Protein AF-A0A7C4IMX6-F1 (afdb_monomer)

Structure (mmCIF, N/CA/C/O backbone):
data_AF-A0A7C4IMX6-F1
#
_entry.id   AF-A0A7C4IMX6-F1
#
loop_
_atom_site.group_PDB
_atom_site.id
_atom_site.type_symbol
_atom_site.label_atom_id
_atom_site.label_alt_id
_atom_site.label_comp_id
_atom_site.label_asym_id
_atom_site.label_entity_id
_atom_site.label_seq_id
_atom_site.pdbx_PDB_ins_code
_atom_site.Cartn_x
_atom_site.Cartn_y
_atom_site.Cartn_z
_atom_site.occupancy
_atom_site.B_iso_or_equiv
_atom_site.auth_seq_id
_atom_site.auth_comp_id
_atom_site.auth_asym_id
_atom_site.auth_atom_id
_atom_site.pdbx_PDB_model_num
ATOM 1 N N . LYS A 1 1 ? 24.162 -9.127 -16.143 1.00 78.12 1 LYS A N 1
ATOM 2 C CA . LYS A 1 1 ? 23.418 -7.931 -15.671 1.00 78.12 1 LYS A CA 1
ATOM 3 C C . LYS A 1 1 ? 21.982 -8.053 -16.165 1.00 78.12 1 LYS A C 1
ATOM 5 O O . LYS A 1 1 ? 21.834 -8.532 -17.284 1.00 78.12 1 LYS A O 1
ATOM 10 N N . PRO A 1 2 ? 20.972 -7.682 -15.365 1.00 88.88 2 PRO A N 1
ATOM 11 C CA . PRO A 1 2 ? 19.581 -7.685 -15.814 1.00 88.88 2 PRO A CA 1
ATOM 12 C C . PRO A 1 2 ? 19.423 -6.785 -17.057 1.00 88.88 2 PRO A C 1
ATOM 14 O O . PRO A 1 2 ? 19.968 -5.675 -17.054 1.00 88.88 2 PRO A O 1
ATOM 17 N N . PRO A 1 3 ? 18.767 -7.255 -18.135 1.00 94.12 3 PRO A N 1
ATOM 18 C CA . PRO A 1 3 ? 18.557 -6.452 -19.336 1.00 94.12 3 PRO A CA 1
ATOM 19 C C . PRO A 1 3 ? 17.580 -5.308 -19.051 1.00 94.12 3 PRO A C 1
ATOM 21 O O . PRO A 1 3 ? 16.705 -5.421 -18.192 1.00 94.12 3 PRO A O 1
ATOM 24 N N . ARG A 1 4 ? 17.694 -4.194 -19.777 1.00 95.12 4 ARG A N 1
ATOM 25 C CA . ARG A 1 4 ? 16.696 -3.120 -19.662 1.00 95.12 4 ARG A CA 1
ATOM 26 C C . ARG A 1 4 ? 15.366 -3.569 -20.266 1.00 95.12 4 ARG A C 1
ATOM 28 O O . ARG A 1 4 ? 15.359 -4.344 -21.224 1.00 95.12 4 ARG A O 1
ATOM 35 N N . LEU A 1 5 ? 14.253 -3.060 -19.748 1.00 95.62 5 LEU A N 1
ATOM 36 C CA . LEU A 1 5 ? 12.902 -3.407 -20.209 1.00 95.62 5 LEU A CA 1
ATOM 37 C C . LEU A 1 5 ? 12.623 -2.946 -21.647 1.00 95.62 5 LEU A C 1
ATOM 39 O O . LEU A 1 5 ? 11.788 -3.534 -22.326 1.00 95.62 5 LEU A O 1
ATOM 43 N N . ASP A 1 6 ? 13.340 -1.929 -22.125 1.00 95.62 6 ASP A N 1
ATOM 44 C CA . ASP A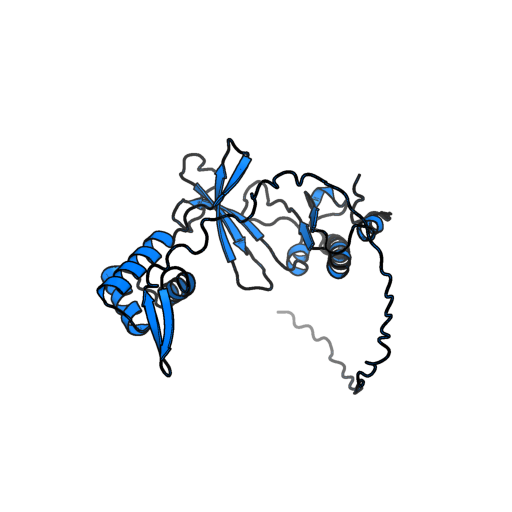 1 6 ? 13.289 -1.442 -23.506 1.00 95.62 6 ASP A CA 1
ATOM 45 C C . ASP A 1 6 ? 14.319 -2.090 -24.441 1.00 95.62 6 ASP A C 1
ATOM 47 O O . ASP A 1 6 ? 14.337 -1.806 -25.639 1.00 95.62 6 ASP A O 1
ATOM 51 N N . SER A 1 7 ? 15.171 -2.975 -23.923 1.00 95.50 7 SER A N 1
ATOM 52 C CA . SER A 1 7 ? 16.128 -3.716 -24.746 1.00 95.50 7 SER A CA 1
ATOM 53 C C . SER A 1 7 ? 15.479 -4.933 -25.405 1.00 95.50 7 SER A C 1
ATOM 55 O O . SER A 1 7 ? 14.478 -5.455 -24.923 1.00 95.50 7 SER A O 1
ATOM 57 N N . LYS A 1 8 ? 16.072 -5.442 -26.492 1.00 93.50 8 LYS A N 1
ATOM 58 C CA . LYS A 1 8 ? 15.603 -6.681 -27.141 1.00 93.50 8 LYS A CA 1
ATOM 59 C C . LYS A 1 8 ? 15.695 -7.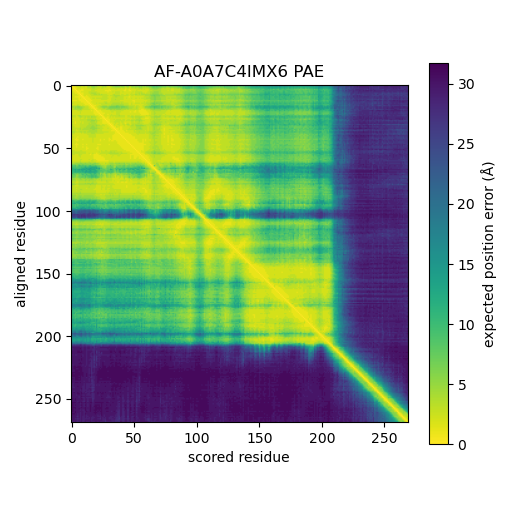898 -26.214 1.00 93.50 8 LYS A C 1
ATOM 61 O O . LYS A 1 8 ? 14.845 -8.777 -26.284 1.00 93.50 8 LYS A O 1
ATOM 66 N N . ASP A 1 9 ? 16.668 -7.892 -25.307 1.00 95.38 9 ASP A N 1
ATOM 67 C CA . ASP A 1 9 ? 16.963 -9.000 -24.397 1.00 95.38 9 ASP A CA 1
ATOM 68 C C . ASP A 1 9 ? 16.017 -9.062 -23.186 1.00 95.38 9 ASP A C 1
ATOM 70 O O . ASP A 1 9 ? 16.144 -9.957 -22.351 1.00 95.38 9 ASP A O 1
ATOM 74 N N . TRP A 1 10 ? 15.043 -8.149 -23.066 1.00 94.88 10 TRP A N 1
ATOM 75 C CA . TRP A 1 10 ? 14.065 -8.154 -21.970 1.00 94.88 10 TRP A CA 1
ATOM 76 C C . TRP A 1 10 ? 13.295 -9.486 -21.872 1.00 94.88 10 TRP A C 1
ATOM 78 O O . TRP A 1 10 ? 12.860 -9.887 -20.795 1.00 94.88 10 TRP A O 1
ATOM 88 N N . THR A 1 11 ? 13.167 -10.224 -22.977 1.00 93.94 11 THR A N 1
ATOM 89 C CA . THR A 1 11 ? 12.513 -11.538 -23.000 1.00 93.94 11 THR A CA 1
ATOM 90 C C . THR A 1 11 ? 13.199 -12.559 -22.097 1.00 93.94 11 THR A C 1
ATOM 92 O O . THR A 1 11 ? 12.551 -13.516 -21.687 1.00 93.94 11 THR A O 1
ATOM 95 N N . LEU A 1 12 ? 14.469 -12.349 -21.726 1.00 94.06 12 LEU A N 1
ATOM 96 C CA . LEU A 1 12 ? 15.175 -13.195 -20.761 1.00 94.06 12 LEU A CA 1
ATOM 97 C C . LEU A 1 12 ? 14.475 -13.245 -19.396 1.00 94.06 12 LEU A C 1
ATOM 99 O O . LEU A 1 12 ? 14.566 -14.266 -18.720 1.00 94.06 12 LEU A O 1
ATOM 103 N N . TYR A 1 13 ? 13.730 -12.201 -19.007 1.00 94.25 13 TYR A N 1
ATOM 104 C CA . TYR A 1 13 ? 12.923 -12.227 -17.782 1.00 94.25 13 TYR A CA 1
ATOM 105 C C . TYR A 1 13 ? 11.845 -13.317 -17.809 1.00 94.25 13 TYR A C 1
ATOM 107 O O . TYR A 1 13 ? 11.519 -13.867 -16.762 1.00 94.25 13 TYR A O 1
ATOM 115 N N . LYS A 1 14 ? 11.335 -13.688 -18.993 1.00 92.31 14 LYS A N 1
ATOM 116 C CA . LYS A 1 14 ? 10.327 -14.752 -19.144 1.00 92.31 14 LYS A CA 1
ATOM 117 C C . LY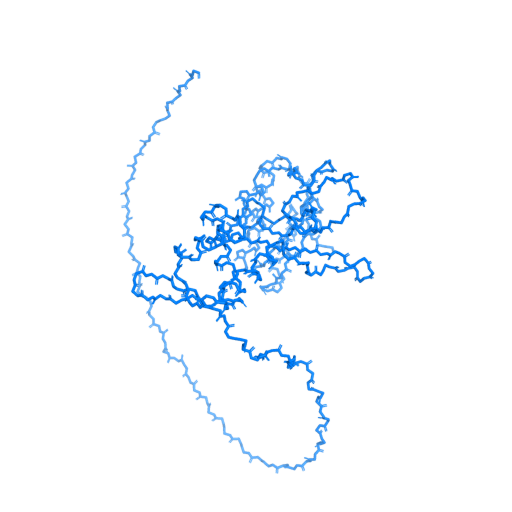S A 1 14 ? 10.884 -16.151 -18.856 1.00 92.31 14 LYS A C 1
ATOM 119 O O . LYS A 1 14 ? 10.107 -17.069 -18.635 1.00 92.31 14 LYS A O 1
ATOM 124 N N . ASN A 1 15 ? 12.210 -16.308 -18.831 1.00 93.06 15 ASN A N 1
ATOM 125 C CA . ASN A 1 15 ? 12.875 -17.575 -18.516 1.00 93.06 15 ASN A CA 1
ATOM 126 C C . ASN A 1 15 ? 13.116 -17.767 -17.011 1.00 93.06 15 ASN A C 1
ATOM 128 O O . ASN A 1 15 ? 13.666 -18.792 -16.605 1.00 93.06 15 ASN A O 1
ATOM 132 N N . LEU A 1 16 ? 12.773 -16.776 -16.183 1.00 93.44 16 LEU A N 1
ATOM 133 C CA . LEU A 1 16 ? 12.868 -16.908 -14.734 1.00 93.44 16 LEU A CA 1
ATOM 134 C C . LEU A 1 16 ? 11.833 -17.919 -14.218 1.00 93.44 16 LEU A C 1
ATOM 136 O O . LEU A 1 16 ? 10.819 -18.148 -14.881 1.00 93.44 16 LEU A O 1
ATOM 140 N N . PRO A 1 17 ? 12.060 -18.525 -13.038 1.00 93.31 17 PRO A N 1
ATOM 141 C CA . PRO A 1 17 ? 11.120 -19.487 -12.483 1.00 93.31 17 PRO A CA 1
ATOM 142 C C . PRO A 1 17 ? 9.712 -18.884 -12.368 1.00 93.31 17 PRO A C 1
ATOM 144 O O . PRO A 1 17 ? 9.580 -17.746 -11.901 1.00 93.31 17 PRO A O 1
ATOM 147 N N . PRO A 1 18 ? 8.658 -19.613 -12.769 1.00 88.88 18 PRO A N 1
ATOM 148 C CA . PRO A 1 18 ? 7.294 -19.105 -12.691 1.00 88.88 18 PRO A CA 1
ATOM 149 C C . PRO A 1 18 ? 6.931 -18.776 -11.239 1.00 88.88 18 PRO A C 1
ATOM 151 O O . PRO A 1 18 ? 7.467 -19.378 -10.310 1.00 88.88 18 PRO A O 1
ATOM 154 N N . GLN A 1 19 ? 6.012 -17.826 -11.045 1.00 92.44 19 GLN A N 1
ATOM 155 C CA . GLN A 1 19 ? 5.568 -17.369 -9.716 1.00 92.44 19 GLN A CA 1
ATOM 156 C C . GLN A 1 19 ? 6.663 -16.700 -8.866 1.00 92.44 19 GLN A C 1
ATOM 158 O O . GLN A 1 19 ? 6.488 -16.504 -7.664 1.00 92.44 19 GLN A O 1
ATOM 163 N N . SER A 1 20 ? 7.785 -16.305 -9.474 1.00 94.50 20 SER A N 1
ATOM 164 C CA . SER A 1 20 ? 8.814 -15.532 -8.773 1.00 94.50 20 SER A CA 1
ATOM 165 C C . SER A 1 20 ? 8.357 -14.102 -8.474 1.00 94.50 20 SER A C 1
ATOM 167 O O . SER A 1 20 ? 7.550 -13.510 -9.198 1.00 94.50 20 SER A O 1
ATOM 169 N N . VAL A 1 21 ? 8.950 -13.518 -7.431 1.00 96.94 21 VAL A N 1
ATOM 170 C CA . VAL A 1 21 ? 8.858 -12.084 -7.139 1.00 96.94 21 VAL A CA 1
ATOM 171 C C . VAL A 1 21 ? 10.021 -11.363 -7.821 1.00 96.94 21 VAL A C 1
ATOM 173 O O . VAL A 1 21 ? 11.185 -11.667 -7.564 1.00 96.94 21 VAL A O 1
ATOM 176 N N . LEU A 1 22 ? 9.710 -10.399 -8.684 1.00 95.69 22 LEU A N 1
ATOM 177 C CA . LEU A 1 22 ? 10.674 -9.534 -9.355 1.00 95.69 22 LEU A CA 1
ATOM 178 C C . LEU A 1 22 ? 10.712 -8.181 -8.653 1.00 95.69 22 LEU A C 1
ATOM 180 O O . LEU A 1 22 ? 9.732 -7.439 -8.681 1.00 95.69 22 LEU A O 1
ATOM 184 N N . ILE A 1 23 ? 11.851 -7.857 -8.045 1.00 96.31 23 ILE A N 1
ATOM 185 C CA . ILE A 1 23 ? 12.095 -6.555 -7.422 1.00 96.31 23 ILE A CA 1
ATOM 186 C C . ILE A 1 23 ? 12.969 -5.731 -8.364 1.00 96.31 23 ILE A C 1
ATOM 188 O O . ILE A 1 23 ? 14.079 -6.141 -8.706 1.00 96.31 23 ILE A O 1
ATOM 192 N N . ILE A 1 24 ? 12.457 -4.580 -8.794 1.00 95.25 24 ILE A N 1
ATOM 193 C CA . ILE A 1 24 ? 13.135 -3.667 -9.714 1.00 95.25 24 ILE A CA 1
ATOM 194 C C . ILE A 1 24 ? 13.478 -2.381 -8.962 1.00 95.25 24 ILE A C 1
ATOM 196 O O . ILE A 1 24 ? 12.599 -1.576 -8.653 1.00 95.25 24 ILE A O 1
ATOM 200 N N . ASP A 1 25 ? 14.769 -2.195 -8.703 1.00 93.44 25 ASP A N 1
ATOM 201 C CA . ASP A 1 25 ? 15.344 -1.049 -7.998 1.00 93.44 25 ASP A CA 1
ATOM 202 C C . ASP A 1 25 ? 16.308 -0.281 -8.925 1.00 93.44 25 ASP A C 1
ATOM 204 O O . ASP A 1 25 ? 17.417 -0.740 -9.200 1.00 93.44 25 ASP A O 1
ATOM 208 N N . THR A 1 26 ? 15.927 0.854 -9.515 1.00 90.56 26 THR A N 1
ATOM 209 C CA . THR A 1 26 ? 14.593 1.487 -9.574 1.00 90.56 26 THR A CA 1
ATOM 210 C C . THR A 1 26 ? 14.037 1.493 -10.996 1.00 90.56 26 THR A C 1
ATOM 212 O O . THR A 1 26 ? 14.750 1.156 -11.947 1.00 90.56 26 THR A O 1
ATOM 215 N N . LEU A 1 27 ? 12.783 1.943 -11.175 1.00 92.94 27 LEU A N 1
ATOM 216 C CA . LEU A 1 27 ? 12.188 2.191 -12.498 1.00 92.94 27 LEU A CA 1
ATOM 217 C C . LEU A 1 27 ? 13.138 2.986 -13.405 1.00 92.94 27 LEU A C 1
ATOM 219 O O . LEU A 1 27 ? 13.290 2.658 -14.577 1.00 92.94 27 LEU A O 1
ATOM 223 N N . ARG A 1 28 ? 13.841 3.983 -12.856 1.00 90.56 28 ARG A N 1
ATOM 224 C CA . ARG A 1 28 ? 14.785 4.796 -13.628 1.00 90.56 28 ARG A CA 1
ATOM 225 C C . ARG A 1 28 ? 15.950 3.990 -14.183 1.00 90.56 28 ARG A C 1
ATOM 227 O O . ARG A 1 28 ? 16.422 4.266 -15.282 1.00 90.56 28 ARG A O 1
ATOM 234 N N . ALA A 1 29 ? 16.448 3.028 -13.415 1.00 90.75 29 ALA A N 1
ATOM 235 C CA . ALA A 1 29 ? 17.621 2.244 -13.779 1.00 90.75 29 ALA A CA 1
ATOM 236 C C . ALA A 1 29 ? 17.296 1.112 -14.769 1.00 90.75 29 ALA A C 1
ATOM 238 O O . ALA A 1 29 ? 18.192 0.637 -15.473 1.00 90.75 29 ALA A O 1
ATOM 239 N N . CYS A 1 30 ? 16.034 0.676 -14.844 1.00 93.31 30 CYS A N 1
ATOM 240 C CA . CYS A 1 30 ? 15.640 -0.488 -15.636 1.00 93.31 30 CYS A CA 1
ATOM 241 C C . CYS A 1 30 ? 15.253 -0.176 -17.092 1.00 93.31 30 CYS A C 1
ATOM 243 O O . CYS A 1 30 ? 14.871 -1.092 -17.820 1.00 93.31 30 CYS A O 1
ATOM 245 N N . GLN A 1 31 ? 15.330 1.082 -17.532 1.00 94.38 31 GLN A N 1
ATOM 246 C CA . GLN A 1 31 ? 14.862 1.547 -18.845 1.00 94.38 31 GLN A CA 1
ATOM 247 C C . GLN A 1 31 ? 15.649 2.794 -19.308 1.00 94.38 31 GLN A C 1
ATOM 249 O O . GLN A 1 31 ? 16.378 3.385 -18.512 1.00 94.38 31 GLN A O 1
ATOM 254 N N . SER A 1 32 ? 15.559 3.179 -20.587 1.00 93.81 32 SER A N 1
ATOM 255 C CA . SER A 1 32 ? 16.346 4.295 -21.168 1.00 93.81 32 SER A CA 1
ATOM 256 C C . SER A 1 32 ? 15.508 5.453 -21.723 1.00 93.81 32 SER A C 1
ATOM 258 O O . SER A 1 32 ? 16.064 6.411 -22.254 1.00 93.81 32 SER A O 1
ATOM 260 N N . GLN A 1 33 ? 14.191 5.341 -21.648 1.00 94.06 33 GLN A N 1
ATOM 261 C CA . GLN A 1 33 ? 13.202 6.275 -22.165 1.00 94.06 33 GLN A CA 1
ATOM 262 C C . GLN A 1 33 ? 12.906 7.429 -21.193 1.00 94.06 33 GLN A C 1
ATOM 264 O O . GLN A 1 33 ? 13.292 7.425 -20.018 1.00 94.06 33 GLN A O 1
ATOM 269 N N . ASP A 1 34 ? 12.185 8.429 -21.703 1.00 92.00 34 ASP A N 1
ATOM 270 C CA . ASP A 1 34 ? 11.704 9.557 -20.904 1.00 92.00 34 ASP A CA 1
ATOM 271 C C . ASP A 1 34 ? 10.535 9.144 -19.997 1.00 92.00 34 ASP A C 1
ATOM 273 O O . ASP A 1 34 ? 9.473 8.753 -20.475 1.00 92.00 34 ASP A O 1
ATOM 277 N N . GLU A 1 35 ? 10.729 9.263 -18.683 1.00 91.50 35 GLU A N 1
ATOM 278 C CA . GLU A 1 35 ? 9.726 8.944 -17.660 1.00 91.50 35 GLU A CA 1
ATOM 279 C C . GLU A 1 35 ? 8.529 9.894 -17.670 1.00 91.50 35 GLU A C 1
ATOM 281 O O . GLU A 1 35 ? 7.471 9.529 -17.160 1.00 91.50 35 GLU A O 1
ATOM 286 N N . ASN A 1 36 ? 8.679 11.097 -18.230 1.00 92.06 36 ASN A N 1
ATOM 287 C CA . ASN A 1 36 ? 7.596 12.076 -18.313 1.00 92.06 36 ASN A CA 1
ATOM 288 C C . ASN A 1 36 ? 6.720 11.885 -19.563 1.00 92.06 36 ASN A C 1
ATOM 290 O O . ASN A 1 36 ? 5.607 12.406 -19.599 1.00 92.06 36 ASN A O 1
ATOM 294 N N . ASP A 1 37 ? 7.177 11.128 -20.569 1.00 94.81 37 ASP A N 1
ATOM 295 C CA . ASP A 1 37 ? 6.384 10.835 -21.767 1.00 94.81 37 ASP A CA 1
ATOM 296 C C . ASP A 1 37 ? 5.497 9.598 -21.538 1.00 94.81 37 ASP A C 1
ATOM 298 O O . ASP A 1 37 ? 5.955 8.489 -21.244 1.00 94.81 37 ASP A O 1
ATOM 302 N N . SER A 1 38 ? 4.186 9.787 -21.695 1.00 93.69 38 SER A N 1
ATOM 303 C CA . SER A 1 38 ? 3.194 8.735 -21.465 1.00 93.69 38 SER A CA 1
ATOM 304 C C . SER A 1 38 ? 3.280 7.572 -22.448 1.00 93.69 38 SER A C 1
ATOM 306 O O . SER A 1 38 ? 2.952 6.451 -22.066 1.00 93.69 38 SER A O 1
ATOM 308 N N . ARG A 1 39 ? 3.731 7.791 -23.690 1.00 95.38 39 ARG A N 1
ATOM 309 C CA . ARG A 1 39 ? 3.891 6.720 -24.690 1.00 95.38 39 ARG A CA 1
ATOM 310 C C . ARG A 1 39 ? 5.096 5.856 -24.350 1.00 95.38 39 ARG A C 1
ATOM 312 O O . ARG A 1 39 ? 5.004 4.630 -24.393 1.00 95.38 39 ARG A O 1
ATOM 319 N N . HIS A 1 40 ? 6.198 6.487 -23.955 1.00 96.00 40 HIS A N 1
ATOM 320 C CA . HIS A 1 40 ? 7.388 5.788 -23.479 1.00 96.00 40 HIS A CA 1
ATOM 321 C C . HIS A 1 40 ? 7.081 4.935 -22.247 1.00 96.00 40 HIS A C 1
ATOM 323 O O . HIS A 1 40 ? 7.385 3.741 -22.231 1.00 96.00 40 HIS A O 1
ATOM 329 N N . MET A 1 41 ? 6.423 5.507 -21.236 1.00 96.00 41 MET A N 1
ATOM 330 C CA . MET A 1 41 ? 6.077 4.754 -20.029 1.00 96.00 41 MET A CA 1
ATOM 331 C C . MET A 1 41 ? 4.994 3.705 -20.272 1.00 96.00 41 MET A C 1
ATOM 333 O O . MET A 1 41 ? 5.096 2.618 -19.709 1.00 96.00 41 MET A O 1
ATOM 337 N N . ALA A 1 42 ? 4.027 3.947 -21.163 1.00 96.00 42 ALA A N 1
ATOM 338 C CA . ALA A 1 42 ? 3.063 2.919 -21.563 1.00 96.00 42 ALA A CA 1
ATOM 339 C C . ALA A 1 42 ? 3.767 1.676 -22.120 1.00 96.00 42 ALA A C 1
ATOM 341 O O . ALA A 1 42 ? 3.430 0.556 -21.739 1.00 96.00 42 ALA A O 1
ATOM 342 N N . PHE A 1 43 ? 4.781 1.866 -22.968 1.00 96.44 43 PHE A N 1
ATOM 343 C CA . PHE A 1 43 ? 5.568 0.764 -23.513 1.00 96.44 43 PHE A CA 1
ATOM 344 C C . PHE A 1 43 ? 6.300 -0.028 -22.418 1.00 96.44 43 PHE A C 1
ATOM 346 O O . PHE A 1 43 ? 6.197 -1.255 -22.381 1.00 96.44 43 PHE A O 1
ATOM 353 N N . ILE A 1 44 ? 6.987 0.651 -21.493 1.00 96.81 44 ILE A N 1
ATOM 354 C CA . ILE A 1 44 ? 7.685 -0.012 -20.376 1.00 96.81 44 ILE A CA 1
ATOM 355 C C . ILE A 1 44 ? 6.699 -0.771 -19.480 1.00 96.81 44 ILE A C 1
ATOM 357 O O . ILE A 1 44 ? 6.908 -1.945 -19.171 1.00 96.81 44 ILE A O 1
ATOM 361 N N . MET A 1 45 ? 5.596 -0.126 -19.101 1.00 96.38 45 MET A N 1
ATOM 362 C CA . MET A 1 45 ? 4.567 -0.727 -18.255 1.00 96.38 45 MET A CA 1
ATOM 363 C C . MET A 1 45 ? 3.891 -1.919 -18.936 1.00 96.38 45 MET A C 1
ATOM 365 O O . MET A 1 45 ? 3.568 -2.895 -18.262 1.00 96.38 45 MET A O 1
ATOM 369 N N . GLN A 1 46 ? 3.727 -1.901 -20.262 1.00 96.06 46 GLN A N 1
ATOM 370 C CA . GLN A 1 46 ? 3.206 -3.046 -21.007 1.00 96.06 46 GLN A CA 1
ATOM 371 C C . GLN A 1 46 ? 4.127 -4.269 -20.893 1.00 96.06 46 GLN A C 1
ATOM 373 O O . GLN A 1 46 ? 3.636 -5.381 -20.712 1.00 96.06 46 GLN A O 1
ATOM 378 N N . ARG A 1 47 ? 5.455 -4.083 -20.908 1.00 95.94 47 ARG A N 1
ATOM 379 C CA . ARG A 1 47 ? 6.410 -5.186 -20.682 1.00 95.94 47 ARG A CA 1
ATOM 380 C C . ARG A 1 47 ? 6.291 -5.778 -19.285 1.00 95.94 47 ARG A C 1
ATOM 382 O O . ARG A 1 47 ? 6.325 -6.996 -19.131 1.00 95.94 47 ARG A O 1
ATOM 389 N N . LEU A 1 48 ? 6.107 -4.931 -18.274 1.00 96.25 48 LEU A N 1
ATOM 390 C CA . LEU A 1 48 ? 5.862 -5.390 -16.905 1.00 96.25 48 LEU A CA 1
ATOM 391 C C . LEU A 1 48 ? 4.536 -6.150 -16.797 1.00 96.25 48 LEU A C 1
ATOM 393 O O . LEU A 1 48 ? 4.489 -7.195 -16.155 1.00 96.25 48 LEU A O 1
ATOM 397 N N . LYS A 1 49 ? 3.482 -5.688 -17.478 1.00 95.19 49 LYS A N 1
ATOM 398 C CA . LYS A 1 49 ? 2.209 -6.416 -17.552 1.00 95.19 49 LYS A CA 1
ATOM 399 C C . LYS A 1 49 ? 2.364 -7.784 -18.200 1.00 95.19 49 LYS A C 1
ATOM 401 O O . LYS A 1 49 ? 1.874 -8.749 -17.636 1.00 95.19 49 LYS A O 1
ATOM 406 N N . GLU A 1 50 ? 3.105 -7.897 -19.301 1.00 95.25 50 GLU A N 1
ATOM 407 C CA . GLU A 1 50 ? 3.382 -9.201 -19.922 1.00 95.25 50 GLU A CA 1
ATOM 408 C C . GLU A 1 50 ? 4.073 -10.175 -18.950 1.00 95.25 50 GLU A C 1
ATOM 410 O O . GLU A 1 50 ? 3.763 -11.36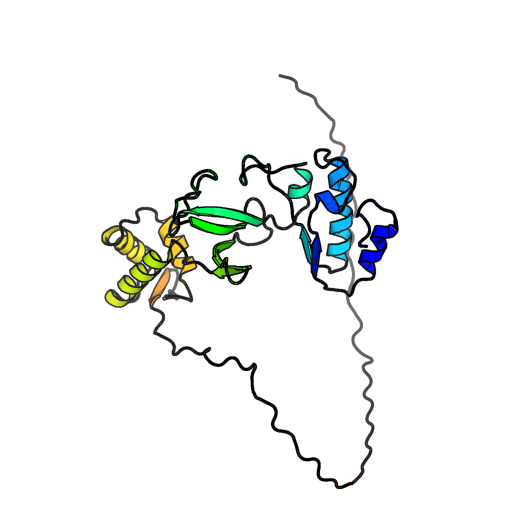6 -18.940 1.00 95.25 50 GLU A O 1
ATOM 415 N N . LEU A 1 51 ? 5.005 -9.687 -18.122 1.00 94.88 51 LEU A N 1
ATOM 416 C CA . LEU A 1 51 ? 5.639 -10.508 -17.085 1.00 94.88 51 LEU A CA 1
ATOM 417 C C . LEU A 1 51 ? 4.632 -10.890 -15.994 1.00 94.88 51 LEU A C 1
ATOM 419 O O . LEU A 1 51 ? 4.506 -12.064 -15.654 1.00 94.88 51 LEU A O 1
ATOM 423 N N . ARG A 1 52 ? 3.857 -9.935 -15.483 1.00 94.88 52 ARG A N 1
ATOM 424 C CA . ARG A 1 52 ? 2.806 -10.219 -14.498 1.00 94.88 52 ARG A CA 1
ATOM 425 C C . ARG A 1 52 ? 1.814 -11.264 -15.014 1.00 94.88 52 ARG A C 1
ATOM 427 O O . ARG A 1 52 ? 1.505 -12.212 -14.302 1.00 94.88 52 ARG A O 1
ATOM 434 N N . ASP A 1 53 ? 1.375 -11.134 -16.261 1.00 93.50 53 ASP A N 1
ATOM 435 C CA . ASP A 1 53 ? 0.429 -12.053 -16.903 1.00 93.50 53 ASP A CA 1
ATOM 436 C C . ASP A 1 53 ? 1.053 -13.444 -17.138 1.00 93.50 53 ASP A C 1
ATOM 438 O O . ASP A 1 53 ? 0.342 -14.441 -17.222 1.00 93.50 53 ASP A O 1
ATOM 442 N N . SER A 1 54 ? 2.388 -13.534 -17.153 1.00 92.62 54 SER A N 1
ATOM 443 C CA . SER A 1 54 ? 3.142 -14.799 -17.133 1.00 92.62 54 SER A CA 1
ATOM 444 C C . SER A 1 54 ? 3.282 -15.403 -15.722 1.00 92.62 54 SER A C 1
ATOM 446 O O . SER A 1 54 ? 3.951 -16.421 -15.547 1.00 92.62 54 SER A O 1
ATOM 448 N N . GLY A 1 55 ? 2.664 -14.790 -14.707 1.00 94.00 55 GLY A N 1
ATOM 449 C CA . GLY A 1 55 ? 2.605 -15.279 -13.329 1.00 94.00 55 GLY A CA 1
ATOM 450 C C . GLY A 1 55 ? 3.611 -14.645 -12.367 1.00 94.00 55 GLY A C 1
ATOM 451 O O . GLY A 1 55 ? 3.697 -15.090 -11.227 1.00 94.00 55 GLY A O 1
ATOM 452 N N . PHE A 1 56 ? 4.381 -13.635 -12.780 1.00 96.31 56 PHE A N 1
ATOM 453 C CA . PHE A 1 56 ? 5.312 -12.950 -11.877 1.00 96.31 56 PHE A CA 1
ATOM 454 C C . PHE A 1 56 ? 4.592 -11.956 -10.954 1.00 96.31 56 PHE A C 1
ATOM 456 O O . PHE A 1 56 ? 3.694 -11.229 -11.375 1.00 96.31 56 PHE A O 1
ATOM 463 N N . THR A 1 57 ? 5.049 -11.847 -9.705 1.00 96.31 57 THR A N 1
ATOM 464 C CA . THR A 1 57 ? 4.718 -10.692 -8.851 1.00 96.31 57 THR A CA 1
ATOM 465 C C . THR A 1 57 ? 5.802 -9.644 -9.025 1.00 96.31 57 THR A C 1
ATOM 467 O O . THR A 1 57 ? 6.979 -9.962 -8.896 1.00 96.31 57 THR A O 1
ATOM 470 N N . ILE A 1 58 ? 5.437 -8.398 -9.315 1.00 96.56 58 ILE A N 1
ATOM 471 C CA . ILE A 1 58 ? 6.410 -7.346 -9.628 1.00 96.56 58 ILE A CA 1
ATOM 472 C C . ILE A 1 58 ? 6.322 -6.242 -8.582 1.00 96.56 58 ILE A C 1
ATOM 474 O O . ILE A 1 58 ? 5.261 -5.656 -8.376 1.00 96.56 58 ILE A O 1
ATOM 478 N N . ILE A 1 59 ? 7.457 -5.943 -7.957 1.00 97.06 59 ILE A N 1
ATOM 479 C CA . ILE A 1 59 ? 7.649 -4.800 -7.068 1.00 97.06 59 ILE A CA 1
ATOM 480 C C . ILE A 1 59 ? 8.570 -3.823 -7.790 1.00 97.06 59 ILE A C 1
ATOM 482 O O . ILE A 1 59 ? 9.741 -4.111 -8.034 1.00 97.06 59 ILE A O 1
ATOM 486 N N . LEU A 1 60 ? 8.025 -2.664 -8.144 1.00 95.62 60 LEU A N 1
ATOM 487 C CA . LEU A 1 60 ? 8.741 -1.613 -8.852 1.00 95.62 60 LEU A CA 1
ATOM 488 C C . LEU A 1 60 ? 9.008 -0.447 -7.901 1.00 95.62 60 LEU A C 1
ATOM 490 O O . LEU A 1 60 ? 8.068 0.211 -7.456 1.00 95.62 60 LEU A O 1
ATOM 494 N N . LEU A 1 61 ? 10.280 -0.173 -7.607 1.00 94.69 61 LEU A N 1
ATOM 495 C CA . LEU A 1 61 ? 10.662 0.984 -6.803 1.00 94.69 61 LEU A CA 1
ATOM 496 C C . LEU A 1 61 ? 10.721 2.232 -7.685 1.00 94.69 61 LEU A C 1
ATOM 498 O O . LEU A 1 61 ? 11.442 2.280 -8.685 1.00 94.69 61 LEU A O 1
ATOM 502 N N . HIS A 1 62 ? 9.947 3.244 -7.307 1.00 92.12 62 HIS A N 1
ATOM 503 C CA . HIS A 1 62 ? 9.827 4.510 -8.018 1.00 92.12 62 HIS A CA 1
ATOM 504 C C . HIS A 1 62 ? 10.189 5.660 -7.068 1.00 92.12 62 HIS A C 1
ATOM 506 O O . HIS A 1 62 ? 9.708 5.710 -5.939 1.00 92.12 62 HIS A O 1
ATOM 512 N N . HIS A 1 63 ? 11.024 6.594 -7.527 1.00 87.19 63 HIS A N 1
ATOM 513 C CA . HIS A 1 63 ? 11.422 7.762 -6.739 1.00 87.19 63 HIS A CA 1
ATOM 514 C C . HIS A 1 63 ? 10.390 8.891 -6.776 1.00 87.19 63 HIS A C 1
ATOM 516 O O . HIS A 1 63 ? 9.981 9.340 -7.844 1.00 87.19 63 HIS A O 1
ATOM 522 N N . THR A 1 64 ? 10.067 9.436 -5.615 1.00 84.62 64 THR A N 1
ATOM 523 C CA . THR A 1 64 ? 9.393 10.729 -5.470 1.00 84.62 64 THR A CA 1
ATOM 524 C C . THR A 1 64 ? 10.303 11.876 -5.926 1.00 84.62 64 THR A C 1
ATOM 526 O O . THR A 1 64 ? 11.499 11.698 -6.204 1.00 84.62 64 THR A O 1
ATOM 529 N N . VAL A 1 65 ? 9.747 13.081 -6.072 1.00 82.06 65 VAL A N 1
ATOM 530 C CA . VAL A 1 65 ? 10.588 14.264 -6.307 1.00 82.06 65 VAL A CA 1
ATOM 531 C C . VAL A 1 65 ? 11.417 14.570 -5.057 1.00 82.06 65 VAL A C 1
ATOM 533 O O . VAL A 1 65 ? 10.958 14.398 -3.936 1.00 82.06 65 VAL A O 1
ATOM 536 N N . LYS A 1 66 ? 12.637 15.085 -5.241 1.00 77.56 66 LYS A N 1
ATOM 537 C CA . LYS A 1 66 ? 13.562 15.353 -4.124 1.00 77.56 66 LYS A CA 1
ATOM 538 C C . LYS A 1 66 ? 13.022 16.330 -3.077 1.00 77.56 66 LYS A C 1
ATOM 540 O O . LYS A 1 66 ? 13.485 16.305 -1.950 1.00 77.56 66 LYS A O 1
ATOM 545 N N . SER A 1 67 ? 12.130 17.232 -3.481 1.00 73.38 67 SER A N 1
ATOM 546 C CA . SER A 1 67 ? 11.578 18.275 -2.616 1.00 73.38 67 SER A CA 1
ATOM 547 C C . SER A 1 67 ? 10.383 17.809 -1.793 1.00 73.38 67 SER A C 1
ATOM 549 O O . SER A 1 67 ? 9.905 18.573 -0.966 1.00 73.38 67 SER A O 1
ATOM 551 N N . SER A 1 68 ? 9.820 16.635 -2.096 1.00 72.50 68 SER A N 1
ATOM 552 C CA . SER A 1 68 ? 8.662 16.123 -1.380 1.00 72.50 68 SER A CA 1
ATOM 553 C C . SER A 1 68 ? 8.403 14.665 -1.724 1.00 72.50 68 SER A C 1
ATOM 555 O O . SER A 1 68 ? 8.093 14.327 -2.872 1.00 72.50 68 SER A O 1
ATOM 557 N N . ASP A 1 69 ? 8.341 13.825 -0.696 1.00 72.56 69 ASP A N 1
ATOM 558 C CA . ASP A 1 69 ? 7.866 12.446 -0.838 1.00 72.56 69 ASP A CA 1
ATOM 559 C C . ASP A 1 69 ? 6.371 12.363 -1.201 1.00 72.56 69 ASP A C 1
ATOM 561 O O . ASP A 1 69 ? 5.850 11.315 -1.606 1.00 72.56 69 ASP A O 1
ATOM 565 N N . ARG A 1 70 ? 5.664 13.499 -1.146 1.00 69.06 70 ARG A N 1
ATOM 566 C CA . ARG A 1 70 ? 4.236 13.638 -1.466 1.00 69.06 70 ARG A CA 1
ATOM 567 C C . ARG A 1 70 ? 3.970 13.908 -2.941 1.00 69.06 70 ARG A C 1
ATOM 569 O O . ARG A 1 70 ? 2.856 13.665 -3.406 1.00 69.06 70 ARG A O 1
ATOM 576 N N . ILE A 1 71 ? 4.977 14.326 -3.699 1.00 76.56 71 ILE A N 1
ATOM 577 C CA . ILE A 1 71 ? 4.793 14.622 -5.115 1.00 76.56 71 ILE A CA 1
ATOM 578 C C . ILE A 1 71 ? 5.361 13.475 -5.942 1.00 76.56 71 ILE A C 1
ATOM 580 O O . ILE A 1 71 ? 6.544 13.129 -5.899 1.00 76.56 71 ILE A O 1
ATOM 584 N N . TYR A 1 72 ? 4.454 12.876 -6.698 1.00 80.62 72 TYR A N 1
ATOM 585 C CA . TYR A 1 72 ? 4.780 11.869 -7.681 1.00 80.62 72 TYR A CA 1
ATOM 586 C C . TYR A 1 72 ? 5.620 12.445 -8.824 1.00 80.62 72 TYR A C 1
ATOM 588 O O . TYR A 1 72 ? 5.477 13.610 -9.198 1.00 80.62 72 TYR A O 1
ATOM 596 N N . LYS A 1 73 ? 6.475 11.603 -9.403 1.00 84.69 73 LYS A N 1
ATOM 597 C CA . LYS A 1 73 ? 7.349 11.955 -10.515 1.00 84.69 73 LYS A CA 1
ATOM 598 C C . LYS A 1 73 ? 7.027 11.095 -11.739 1.00 84.69 73 LYS A C 1
ATOM 600 O O . LYS A 1 73 ? 6.810 9.902 -11.618 1.00 84.69 73 LYS A O 1
ATOM 605 N N . GLY A 1 74 ? 7.078 11.682 -12.931 1.00 87.94 74 GLY A N 1
ATOM 606 C CA . GLY A 1 74 ? 6.890 10.956 -14.189 1.00 87.94 74 GLY A CA 1
ATOM 607 C C . GLY A 1 74 ? 5.459 11.007 -14.719 1.00 87.94 74 GLY A C 1
ATOM 608 O O . GLY A 1 74 ? 4.618 11.774 -14.254 1.00 87.94 74 GLY A O 1
ATOM 609 N N . SER A 1 75 ? 5.192 10.201 -15.741 1.00 90.12 75 SER A N 1
ATOM 610 C CA . SER A 1 75 ? 3.904 10.145 -16.428 1.00 90.12 75 SER A CA 1
ATOM 611 C C . SER A 1 75 ? 2.821 9.505 -15.555 1.00 90.12 75 SER A C 1
ATOM 613 O O . SER A 1 75 ? 3.064 8.497 -14.887 1.00 90.12 75 SER A O 1
ATOM 615 N N . THR A 1 76 ? 1.594 10.030 -15.624 1.00 90.50 76 THR A N 1
ATOM 616 C CA . THR A 1 76 ? 0.403 9.448 -14.973 1.00 90.50 76 THR A CA 1
ATOM 617 C C . THR A 1 76 ? 0.127 8.010 -15.417 1.00 90.50 76 THR A C 1
ATOM 619 O O . THR A 1 76 ? -0.412 7.214 -14.653 1.00 90.50 76 THR A O 1
ATOM 622 N N . CYS A 1 77 ? 0.594 7.640 -16.613 1.00 92.88 77 CYS A N 1
ATOM 623 C CA . CYS A 1 77 ? 0.459 6.310 -17.195 1.00 92.88 77 CYS A CA 1
ATOM 624 C C . CYS A 1 77 ? 0.992 5.194 -16.278 1.00 92.88 77 CYS A C 1
ATOM 626 O O . CYS A 1 77 ? 0.437 4.097 -16.230 1.00 92.88 77 CYS A O 1
ATOM 628 N N . ILE A 1 78 ? 2.038 5.466 -15.494 1.00 92.62 78 ILE A N 1
ATOM 629 C CA . ILE A 1 78 ? 2.578 4.484 -14.543 1.00 92.62 78 ILE A CA 1
ATOM 630 C C . ILE A 1 78 ? 1.529 4.149 -13.471 1.00 92.62 78 ILE A C 1
ATOM 632 O O . ILE A 1 78 ? 1.342 2.974 -13.156 1.00 92.62 78 ILE A O 1
ATOM 636 N N . PHE A 1 79 ? 0.785 5.133 -12.953 1.00 89.12 79 PHE A N 1
ATOM 637 C CA . PHE A 1 79 ? -0.309 4.889 -12.005 1.00 89.12 79 PHE A CA 1
ATOM 638 C C . PHE A 1 79 ? -1.484 4.161 -12.650 1.00 89.12 79 PHE A C 1
ATOM 640 O O . PHE A 1 79 ? -2.011 3.191 -12.093 1.00 89.12 79 PHE A O 1
ATOM 647 N N . ASP A 1 80 ? -1.891 4.605 -13.836 1.00 90.50 80 ASP A N 1
ATOM 648 C CA . ASP A 1 80 ? -3.043 4.050 -14.549 1.00 90.50 80 ASP A CA 1
ATOM 649 C C . ASP A 1 80 ? -2.835 2.570 -14.877 1.00 90.50 80 ASP A C 1
ATOM 651 O O . ASP A 1 80 ? -3.763 1.758 -14.780 1.00 90.50 80 ASP A O 1
ATOM 655 N N . LEU A 1 81 ? -1.593 2.194 -15.180 1.00 93.44 81 LEU A N 1
ATOM 656 C CA . LEU A 1 81 ? -1.224 0.835 -15.553 1.00 93.44 81 LEU A CA 1
ATOM 657 C C . LEU A 1 81 ? -0.765 -0.039 -14.376 1.00 93.44 81 LEU A C 1
ATOM 659 O O . LEU A 1 81 ? -0.690 -1.253 -14.559 1.00 93.44 81 LEU A O 1
ATOM 663 N N . SER A 1 82 ? -0.519 0.532 -13.193 1.00 93.88 82 SER A N 1
ATOM 664 C CA . SER A 1 82 ? -0.218 -0.222 -11.966 1.00 93.88 82 SER A CA 1
ATOM 665 C C . SER A 1 82 ? -1.481 -0.800 -11.324 1.00 93.88 82 SER A C 1
ATOM 667 O O . SER A 1 82 ? -2.552 -0.194 -11.378 1.00 93.88 82 SER A O 1
ATOM 669 N N . ASP A 1 83 ? -1.368 -1.959 -10.676 1.00 93.69 83 ASP A N 1
ATOM 670 C CA . ASP A 1 83 ? -2.484 -2.558 -9.927 1.00 93.69 83 ASP A CA 1
ATOM 671 C C . ASP A 1 83 ? -2.595 -1.977 -8.512 1.00 93.69 83 ASP A C 1
ATOM 673 O O . ASP A 1 83 ? -3.686 -1.629 -8.052 1.00 93.69 83 ASP A O 1
ATOM 677 N N . HIS A 1 84 ? -1.449 -1.801 -7.853 1.00 94.31 84 HIS A N 1
ATOM 678 C CA . HIS A 1 84 ? -1.339 -1.208 -6.526 1.00 94.31 84 HIS A CA 1
ATOM 679 C C . HIS A 1 84 ? -0.279 -0.118 -6.524 1.00 94.31 84 HIS A C 1
ATOM 681 O O . HIS A 1 84 ? 0.777 -0.256 -7.137 1.00 94.31 84 HIS A O 1
ATOM 687 N N . VAL A 1 85 ? -0.570 0.955 -5.799 1.00 93.69 85 VAL A N 1
ATOM 688 C CA . VAL A 1 85 ? 0.315 2.097 -5.606 1.00 93.69 85 VAL A CA 1
ATOM 689 C C . VAL A 1 85 ? 0.480 2.270 -4.106 1.00 93.69 85 VAL A C 1
ATOM 691 O O . VAL A 1 85 ? -0.435 2.716 -3.402 1.00 93.69 85 VAL A O 1
ATOM 694 N N . LEU A 1 86 ? 1.646 1.854 -3.621 1.00 93.38 86 LEU A N 1
ATOM 695 C CA . LEU A 1 86 ? 2.011 1.930 -2.216 1.00 93.38 86 LEU A CA 1
ATOM 696 C C . LEU A 1 86 ? 2.964 3.102 -1.991 1.00 93.38 86 LEU A C 1
ATOM 698 O O . LEU A 1 86 ? 3.815 3.391 -2.828 1.00 93.38 86 LEU A O 1
ATOM 702 N N . GLY A 1 87 ? 2.813 3.770 -0.854 1.00 91.88 87 GLY A N 1
ATOM 703 C CA . GLY A 1 87 ? 3.682 4.857 -0.425 1.00 91.88 87 GLY A CA 1
ATOM 704 C C . GLY A 1 87 ? 4.267 4.580 0.951 1.00 91.88 87 GLY A C 1
ATOM 705 O O . GLY A 1 87 ? 3.610 3.968 1.792 1.00 91.88 87 GLY A O 1
ATOM 706 N N . LEU A 1 88 ? 5.483 5.073 1.168 1.00 91.12 88 LEU A N 1
ATOM 707 C CA . LEU A 1 88 ? 6.157 5.154 2.459 1.00 91.12 88 LEU A CA 1
ATOM 708 C C . LEU A 1 88 ? 6.448 6.637 2.721 1.00 91.12 88 LEU A C 1
ATOM 710 O O . LEU A 1 88 ? 7.087 7.267 1.886 1.00 91.12 88 LEU A O 1
ATOM 714 N N . HIS A 1 89 ? 5.939 7.202 3.813 1.00 88.31 89 HIS A N 1
ATOM 715 C CA . HIS A 1 89 ? 6.144 8.616 4.172 1.00 88.31 89 HIS A CA 1
ATOM 716 C C . HIS A 1 89 ? 6.228 8.787 5.689 1.00 88.31 89 HIS A C 1
ATOM 718 O O . HIS A 1 89 ? 5.648 7.991 6.435 1.00 88.31 89 HIS A O 1
ATOM 724 N N . LYS A 1 90 ? 6.949 9.818 6.141 1.00 88.69 90 LYS A N 1
ATOM 725 C CA . LYS A 1 90 ? 7.074 10.158 7.563 1.00 88.69 90 LYS A CA 1
ATOM 726 C C . LYS A 1 90 ? 5.754 10.727 8.106 1.00 88.69 90 LYS A C 1
ATOM 728 O O . LYS A 1 90 ? 5.095 11.553 7.474 1.00 88.69 90 LYS A O 1
ATOM 733 N N . VAL A 1 91 ? 5.383 10.297 9.306 1.00 89.44 91 VAL A N 1
ATOM 734 C CA . VAL A 1 91 ? 4.235 10.787 10.078 1.00 89.44 91 VAL A CA 1
ATOM 735 C C . VAL A 1 91 ? 4.644 10.970 11.537 1.00 89.44 91 VAL A C 1
ATOM 737 O O . VAL A 1 91 ? 5.549 10.295 12.030 1.00 89.44 91 VAL A O 1
ATOM 740 N N . ARG A 1 92 ? 3.975 11.875 12.251 1.00 88.25 92 ARG A N 1
ATOM 741 C CA . ARG A 1 92 ? 4.182 12.050 13.694 1.00 88.25 92 ARG A CA 1
ATOM 742 C C . ARG A 1 92 ? 3.725 10.799 14.438 1.00 88.25 92 ARG A C 1
ATOM 744 O O . ARG A 1 92 ? 2.629 10.292 14.184 1.00 88.25 92 ARG A O 1
ATOM 751 N N . LYS A 1 93 ? 4.539 10.309 15.374 1.00 86.44 93 LYS A N 1
ATOM 752 C CA . LYS A 1 93 ? 4.225 9.089 16.123 1.00 86.44 93 LYS A CA 1
ATOM 753 C C . LYS A 1 93 ? 2.907 9.231 16.886 1.00 86.44 93 LYS A C 1
ATOM 755 O O . LYS A 1 93 ? 2.595 10.281 17.443 1.00 86.44 93 LYS A O 1
ATOM 760 N N . GLY A 1 94 ? 2.096 8.173 16.859 1.00 82.44 94 GLY A N 1
ATOM 761 C CA . GLY A 1 94 ? 0.759 8.175 17.463 1.00 82.44 94 GLY A CA 1
ATOM 762 C C . GLY A 1 94 ? -0.265 9.060 16.740 1.00 82.44 94 GLY A C 1
ATOM 763 O O . GLY A 1 94 ? -1.350 9.293 17.268 1.00 82.44 94 GLY A O 1
ATOM 764 N N . SER A 1 95 ? 0.048 9.550 15.537 1.00 82.75 95 SER A N 1
ATOM 765 C CA . SER A 1 95 ? -0.830 10.407 14.746 1.00 82.75 95 SER A CA 1
ATOM 766 C C . SER A 1 95 ? -0.856 9.986 13.277 1.00 82.75 95 SER A C 1
ATOM 768 O O . SER A 1 95 ? 0.018 9.289 12.772 1.00 82.75 95 SER A O 1
ATOM 770 N N . TYR A 1 96 ? -1.894 10.439 12.578 1.00 83.25 96 TYR A N 1
ATOM 771 C CA . TYR A 1 96 ? -1.984 10.382 11.118 1.00 83.25 96 TYR A CA 1
ATOM 772 C C . TYR A 1 96 ? -1.425 11.649 10.455 1.00 83.25 96 TYR A C 1
ATOM 774 O O . TYR A 1 96 ? -1.457 11.763 9.234 1.00 83.25 96 TYR A O 1
ATOM 782 N N . GLN A 1 97 ? -0.972 12.622 11.253 1.00 83.56 97 GLN A N 1
ATOM 783 C CA . GLN A 1 97 ? -0.397 13.863 10.751 1.00 83.56 97 GLN A CA 1
ATOM 784 C C . GLN A 1 97 ? 0.965 13.598 10.126 1.00 83.56 97 GLN A C 1
ATOM 786 O O . GLN A 1 97 ? 1.838 12.989 10.744 1.00 83.56 97 GLN A O 1
ATOM 791 N N . GLU A 1 98 ? 1.128 14.087 8.906 1.00 80.69 98 GLU A N 1
ATOM 792 C CA . GLU A 1 98 ? 2.389 14.051 8.182 1.00 80.69 98 GLU A CA 1
ATOM 793 C C . GLU A 1 98 ? 3.445 14.844 8.963 1.00 80.69 98 GLU A C 1
ATOM 795 O O . GLU A 1 98 ? 3.145 15.882 9.558 1.00 80.69 98 GLU A O 1
ATOM 800 N N . ALA A 1 99 ? 4.662 14.309 9.009 1.00 80.00 99 ALA A N 1
ATOM 801 C CA . ALA A 1 99 ? 5.813 15.079 9.453 1.00 80.00 99 ALA A CA 1
ATOM 802 C C . ALA A 1 99 ? 6.346 15.863 8.248 1.00 80.00 99 ALA A C 1
ATOM 804 O O . ALA A 1 99 ? 6.251 15.392 7.109 1.00 80.00 99 ALA A O 1
ATOM 805 N N . ASP A 1 100 ? 6.863 17.060 8.491 1.00 72.00 100 ASP A N 1
ATOM 806 C CA . ASP A 1 100 ? 7.553 17.808 7.450 1.00 72.00 100 ASP A CA 1
ATOM 807 C C . ASP A 1 100 ? 8.985 17.285 7.323 1.00 72.00 100 ASP A C 1
ATOM 809 O O . ASP A 1 100 ? 9.606 16.884 8.308 1.00 72.00 100 ASP A O 1
ATOM 813 N N . ASP A 1 101 ? 9.496 17.252 6.092 1.00 63.12 101 ASP A N 1
ATOM 814 C CA . ASP A 1 101 ? 10.788 16.630 5.774 1.00 63.12 101 ASP A CA 1
ATOM 815 C C . ASP A 1 101 ? 11.982 17.371 6.419 1.00 63.12 101 ASP A C 1
ATOM 817 O O . ASP A 1 101 ? 13.082 16.827 6.466 1.00 63.12 101 ASP A O 1
ATOM 821 N N . GLU A 1 102 ? 11.757 18.583 6.941 1.00 60.94 102 GLU A N 1
ATOM 822 C CA . GLU A 1 102 ? 12.742 19.429 7.634 1.00 60.94 102 GLU A CA 1
ATOM 823 C C . GLU A 1 102 ? 12.774 19.211 9.164 1.00 60.94 102 GLU A C 1
ATOM 825 O O . GLU A 1 102 ? 13.743 19.602 9.816 1.00 60.94 102 GLU A O 1
ATOM 830 N N . ASP A 1 103 ? 11.762 18.549 9.740 1.00 56.12 103 ASP A N 1
ATOM 831 C CA . ASP A 1 103 ? 11.670 18.254 11.178 1.00 56.12 103 ASP A CA 1
ATOM 832 C C . ASP A 1 103 ? 12.368 16.915 11.504 1.00 56.12 103 ASP A C 1
ATOM 834 O O . ASP A 1 103 ? 11.732 15.908 11.832 1.00 56.12 103 ASP A O 1
ATOM 838 N N . ASP A 1 104 ? 13.702 16.879 11.432 1.00 57.53 104 ASP A N 1
ATOM 839 C CA . ASP A 1 104 ? 14.487 15.702 11.857 1.00 57.53 104 ASP A CA 1
ATOM 840 C C . ASP A 1 104 ? 14.591 15.560 13.396 1.00 57.53 104 ASP A C 1
ATOM 842 O O . ASP A 1 104 ? 15.050 14.531 13.891 1.00 57.53 104 ASP A O 1
ATOM 846 N N . GLU A 1 105 ? 14.125 16.552 14.167 1.00 57.84 105 GLU A N 1
ATOM 847 C CA . GLU A 1 105 ? 14.124 16.550 15.645 1.00 57.84 105 GLU A CA 1
ATOM 848 C C . GLU A 1 105 ? 12.827 15.991 16.282 1.00 57.84 105 GLU A C 1
ATOM 850 O O . GLU A 1 105 ? 12.662 16.032 17.503 1.00 57.84 105 GLU A O 1
ATOM 855 N N . GLY A 1 106 ? 11.897 15.448 15.488 1.00 61.78 106 GLY A N 1
ATOM 856 C CA . GLY A 1 106 ? 10.620 14.901 15.973 1.00 61.78 106 GLY A CA 1
ATOM 857 C C . GLY A 1 106 ? 10.612 13.389 16.258 1.00 61.78 106 GLY A C 1
ATOM 858 O O . GLY A 1 106 ? 11.340 12.616 15.645 1.00 61.78 106 GLY A O 1
ATOM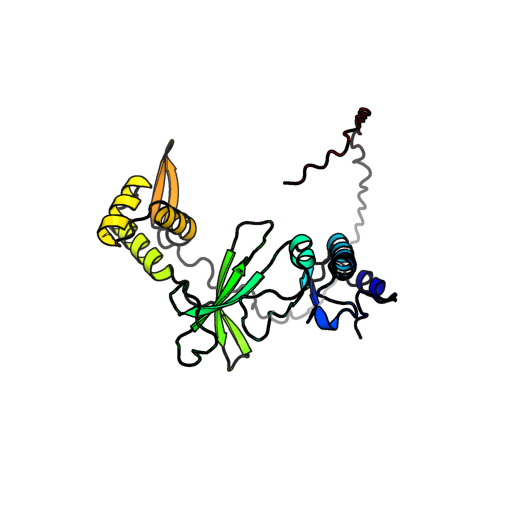 859 N N . ASP A 1 107 ? 9.711 12.940 17.142 1.00 81.31 107 ASP A N 1
ATOM 860 C CA . ASP A 1 107 ? 9.342 11.521 17.296 1.00 81.31 107 ASP A CA 1
ATOM 861 C C . ASP A 1 107 ? 8.432 11.116 16.118 1.00 81.31 107 ASP A C 1
ATOM 863 O O . ASP A 1 107 ? 7.211 11.330 16.132 1.00 81.31 107 ASP A O 1
ATOM 867 N N . TYR A 1 108 ? 9.042 10.628 15.035 1.00 87.31 108 TYR A N 1
ATOM 868 C CA . TYR A 1 108 ? 8.349 10.213 13.815 1.00 87.31 108 TYR A CA 1
ATOM 869 C C . TYR A 1 108 ? 8.361 8.694 13.635 1.00 87.31 108 TYR A C 1
ATOM 871 O O . TYR A 1 108 ? 9.251 7.976 14.087 1.00 87.31 108 TYR A O 1
ATOM 879 N N . CYS A 1 109 ? 7.368 8.203 12.902 1.00 91.25 109 CYS A N 1
ATOM 880 C CA . CYS A 1 109 ? 7.368 6.863 12.334 1.00 91.25 109 CYS A CA 1
ATOM 881 C C . CYS A 1 109 ? 7.006 6.939 10.844 1.00 91.25 109 CYS A C 1
ATOM 883 O O . CYS A 1 109 ? 6.710 8.006 10.308 1.00 91.25 109 CYS A O 1
ATOM 885 N N . TYR A 1 110 ? 7.068 5.817 10.140 1.00 91.69 110 TYR A N 1
ATOM 886 C CA . TYR A 1 110 ? 6.731 5.736 8.726 1.00 91.69 110 TYR A CA 1
ATOM 887 C C . TYR A 1 110 ? 5.357 5.114 8.540 1.00 91.69 110 TYR A C 1
ATOM 889 O O . TYR A 1 110 ? 5.095 4.015 9.022 1.00 91.69 110 TYR A O 1
ATOM 897 N N . ARG A 1 111 ? 4.493 5.766 7.769 1.00 92.69 111 ARG A N 1
ATOM 898 C CA . ARG A 1 111 ? 3.252 5.163 7.291 1.00 92.69 111 ARG A CA 1
ATOM 899 C C . ARG A 1 111 ? 3.517 4.488 5.950 1.00 92.69 111 ARG A C 1
ATOM 901 O O . ARG A 1 111 ? 3.832 5.154 4.965 1.00 92.69 111 ARG A O 1
A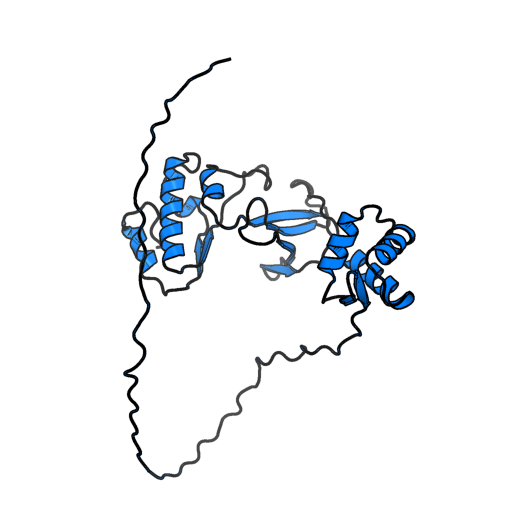TOM 908 N N . PHE A 1 112 ? 3.361 3.169 5.914 1.00 93.69 112 PHE A N 1
ATOM 909 C CA . PHE A 1 112 ? 3.432 2.361 4.701 1.00 93.69 112 PHE A CA 1
ATOM 910 C C . PHE A 1 112 ? 2.044 1.860 4.324 1.00 93.69 112 PHE A C 1
ATOM 912 O O . PHE A 1 112 ? 1.341 1.295 5.158 1.00 93.69 112 PHE A O 1
ATOM 919 N N . GLY A 1 113 ? 1.623 2.029 3.077 1.00 93.19 113 GLY A N 1
ATOM 920 C CA . GLY A 1 113 ? 0.328 1.508 2.657 1.00 93.19 113 GLY A CA 1
ATOM 921 C C . GLY A 1 113 ? -0.156 2.042 1.329 1.00 93.19 113 GLY A C 1
ATOM 922 O O . GLY A 1 113 ? 0.590 2.670 0.584 1.00 93.19 113 GLY A O 1
ATOM 923 N N . THR A 1 114 ? -1.431 1.792 1.044 1.00 92.69 114 THR A N 1
ATOM 924 C CA . THR A 1 114 ? -2.123 2.346 -0.119 1.00 92.69 114 THR A CA 1
ATOM 925 C C . THR A 1 114 ? -2.042 3.868 -0.092 1.00 92.69 114 THR A C 1
ATOM 927 O O . THR A 1 114 ? -2.460 4.499 0.884 1.00 92.69 114 THR A O 1
ATOM 930 N N . ARG A 1 115 ? -1.503 4.438 -1.171 1.00 86.50 115 ARG A N 1
ATOM 931 C CA . ARG A 1 115 ? -1.408 5.884 -1.366 1.00 86.50 115 ARG A CA 1
ATOM 932 C C . ARG A 1 115 ? -2.555 6.375 -2.241 1.00 86.50 115 ARG A C 1
ATOM 934 O O . ARG A 1 115 ? -3.467 7.006 -1.727 1.00 86.50 115 ARG A O 1
ATOM 941 N N . ASP A 1 116 ? -2.546 5.989 -3.515 1.00 85.38 116 ASP A N 1
ATOM 942 C CA . ASP A 1 116 ? -3.499 6.506 -4.507 1.00 85.38 116 ASP A CA 1
ATOM 943 C C . ASP A 1 116 ? -4.433 5.422 -5.051 1.00 85.38 116 ASP A C 1
ATOM 945 O O . ASP A 1 116 ? -5.625 5.645 -5.245 1.00 85.38 116 ASP A O 1
ATOM 949 N N . LYS A 1 117 ? -3.898 4.220 -5.298 1.00 90.62 117 LYS A N 1
ATOM 950 C CA . LYS A 1 117 ? -4.605 3.174 -6.040 1.00 90.62 117 LYS A CA 1
ATOM 951 C C . LYS A 1 117 ? -4.377 1.795 -5.451 1.00 90.62 117 LYS A C 1
ATOM 953 O O . LYS A 1 117 ? -3.261 1.417 -5.097 1.00 90.62 117 LYS A O 1
ATOM 958 N N . THR A 1 118 ? -5.443 1.011 -5.419 1.00 93.62 118 THR A N 1
ATOM 959 C CA . THR A 1 118 ? -5.402 -0.413 -5.106 1.00 93.62 118 THR A CA 1
ATOM 960 C C . THR A 1 118 ? -6.583 -1.120 -5.769 1.00 93.62 118 THR A C 1
ATOM 962 O O . THR A 1 118 ? -7.647 -0.527 -5.941 1.00 93.62 118 THR A O 1
ATOM 965 N N . ARG A 1 119 ? -6.408 -2.391 -6.145 1.00 90.12 119 ARG A N 1
ATOM 966 C CA . ARG A 1 119 ? -7.513 -3.281 -6.549 1.00 90.12 119 ARG A CA 1
ATOM 967 C C . ARG A 1 119 ? -8.254 -3.915 -5.363 1.00 90.12 119 ARG A C 1
ATOM 969 O O . ARG A 1 119 ? -9.263 -4.575 -5.577 1.00 90.12 119 ARG A O 1
ATOM 976 N N . PHE A 1 120 ? -7.756 -3.726 -4.142 1.00 90.12 120 PHE A N 1
ATOM 977 C CA . PHE A 1 120 ? -8.296 -4.318 -2.913 1.00 90.12 120 PHE A CA 1
ATOM 978 C C . PHE A 1 120 ? -8.764 -3.244 -1.926 1.00 90.12 120 PHE A C 1
ATOM 980 O O . PHE A 1 120 ? -8.816 -2.063 -2.257 1.00 90.12 120 PHE A O 1
ATOM 987 N N . GLU A 1 121 ? -9.100 -3.635 -0.697 1.00 87.81 121 GLU A N 1
ATOM 988 C CA . GLU A 1 121 ? -9.371 -2.662 0.358 1.00 87.81 121 GLU A CA 1
ATOM 989 C C . GLU A 1 121 ? -8.088 -1.876 0.706 1.00 87.81 121 GLU A C 1
ATOM 991 O O . GLU A 1 121 ? -7.020 -2.483 0.849 1.00 87.81 121 GLU A O 1
ATOM 996 N N . PRO A 1 122 ? -8.153 -0.535 0.829 1.00 90.62 122 PRO A N 1
ATOM 997 C CA . PRO A 1 122 ? -7.015 0.262 1.259 1.00 90.62 122 PRO A CA 1
ATOM 998 C C . PRO A 1 122 ? -6.485 -0.196 2.614 1.00 90.62 122 PRO A C 1
ATOM 1000 O O . PRO A 1 122 ? -7.235 -0.331 3.582 1.00 90.62 122 PRO A O 1
ATOM 1003 N N . TYR A 1 123 ? -5.172 -0.372 2.695 1.00 89.00 123 TYR A N 1
ATOM 1004 C CA . TYR A 1 123 ? -4.502 -0.810 3.913 1.00 89.00 123 TYR A CA 1
ATOM 1005 C C . TYR A 1 123 ? -3.277 0.049 4.191 1.00 89.00 123 TYR A C 1
ATOM 1007 O O . TYR A 1 123 ? -2.617 0.527 3.267 1.00 89.00 123 TYR A O 1
ATOM 1015 N N . HIS A 1 124 ? -2.974 0.250 5.468 1.00 91.88 124 HIS A N 1
ATOM 1016 C CA . HIS A 1 124 ? -1.750 0.901 5.902 1.00 91.88 124 HIS A CA 1
ATOM 1017 C C . HIS A 1 124 ? -1.279 0.327 7.232 1.00 91.88 124 HIS A C 1
ATOM 1019 O O . HIS A 1 124 ? -2.060 -0.212 8.013 1.00 91.88 124 HIS A O 1
ATOM 1025 N N . LEU A 1 125 ? 0.015 0.468 7.464 1.00 93.00 125 LEU A N 1
ATOM 1026 C CA . LEU A 1 125 ? 0.718 0.049 8.657 1.00 93.00 125 LEU A CA 1
ATOM 1027 C C . LEU A 1 125 ? 1.743 1.124 9.027 1.00 93.00 125 LEU A C 1
ATOM 1029 O O . LEU A 1 125 ? 2.191 1.893 8.173 1.00 93.00 125 LEU A O 1
ATOM 1033 N N . PHE A 1 126 ? 2.095 1.178 10.304 1.00 94.06 126 PHE A N 1
ATOM 1034 C CA . PHE A 1 126 ? 3.090 2.107 10.824 1.00 94.06 126 PHE A CA 1
ATOM 1035 C C . PHE A 1 126 ? 4.376 1.338 11.118 1.00 94.06 126 PHE A C 1
ATOM 1037 O O . PHE A 1 126 ? 4.323 0.225 11.644 1.00 94.06 126 PHE A O 1
ATOM 1044 N N . LEU A 1 127 ? 5.517 1.909 10.746 1.00 94.62 127 LEU A N 1
ATOM 1045 C CA . LEU A 1 127 ? 6.840 1.304 10.853 1.00 94.62 127 LEU A CA 1
ATOM 1046 C C . LEU A 1 127 ? 7.805 2.236 11.574 1.00 94.62 127 LEU A C 1
ATOM 1048 O O . LEU A 1 127 ? 7.814 3.439 11.336 1.00 94.62 127 LEU A O 1
ATOM 1052 N N . GLU A 1 128 ? 8.683 1.665 12.378 1.00 93.19 128 GLU A N 1
ATOM 1053 C CA . GLU A 1 128 ? 9.898 2.312 12.863 1.00 93.19 128 GLU A CA 1
ATOM 1054 C C . GLU A 1 128 ? 11.097 1.695 12.142 1.00 93.19 128 GLU A C 1
ATOM 1056 O O . GLU A 1 128 ? 11.098 0.504 11.826 1.00 93.19 128 GLU A O 1
ATOM 1061 N N . PHE A 1 129 ? 12.110 2.504 11.835 1.00 91.00 129 PHE A N 1
ATOM 1062 C CA . PHE A 1 129 ? 13.342 2.003 11.233 1.00 91.00 129 PHE A CA 1
ATOM 1063 C C . PHE A 1 129 ? 14.379 1.764 12.330 1.00 91.00 129 PHE A C 1
ATOM 1065 O O . PHE A 1 129 ? 14.890 2.712 12.921 1.00 91.00 129 PHE A O 1
ATOM 1072 N N . ASP A 1 130 ? 14.695 0.496 12.591 1.00 91.62 130 ASP A N 1
ATOM 1073 C CA . ASP A 1 130 ? 15.773 0.103 13.497 1.00 91.62 130 ASP A CA 1
ATOM 1074 C C . ASP A 1 130 ? 17.107 0.340 12.773 1.00 91.62 130 ASP A C 1
ATOM 1076 O O . ASP A 1 130 ? 17.509 -0.422 11.885 1.00 91.62 130 ASP A O 1
ATOM 1080 N N . SER A 1 131 ? 17.780 1.441 13.120 1.00 89.69 131 SER A N 1
ATOM 1081 C CA . SER A 1 131 ? 19.024 1.871 12.478 1.00 89.69 131 SER A CA 1
ATOM 1082 C C . SER A 1 131 ? 20.185 0.911 12.700 1.00 89.69 131 SER A C 1
ATOM 1084 O O . SER A 1 131 ? 21.097 0.883 11.868 1.00 89.69 131 SER A O 1
ATOM 1086 N N . ASP A 1 132 ? 20.158 0.144 13.786 1.00 92.44 132 ASP A N 1
ATOM 1087 C CA . ASP A 1 132 ? 21.229 -0.779 14.152 1.00 92.44 132 ASP A CA 1
ATOM 1088 C C . ASP A 1 132 ? 21.102 -2.065 13.343 1.00 92.44 132 ASP A C 1
ATOM 1090 O O . ASP A 1 132 ? 22.076 -2.550 12.764 1.00 92.44 132 ASP A O 1
ATOM 1094 N N . LYS A 1 133 ? 19.873 -2.578 13.225 1.00 93.31 133 LYS A N 1
ATOM 1095 C CA . LYS A 1 133 ? 19.575 -3.792 12.454 1.00 93.31 133 LYS A CA 1
ATOM 1096 C C . LYS A 1 133 ? 19.336 -3.534 10.967 1.00 93.31 133 LYS A C 1
ATOM 1098 O O . LYS A 1 133 ? 19.311 -4.489 10.197 1.00 93.31 133 LYS A O 1
ATOM 1103 N N . LYS A 1 134 ? 19.167 -2.272 10.556 1.00 92.62 134 LYS A N 1
ATOM 1104 C CA . LYS A 1 134 ? 18.804 -1.863 9.185 1.00 92.62 134 LYS A CA 1
ATOM 1105 C C . LYS A 1 134 ? 17.510 -2.523 8.694 1.00 92.62 134 LYS A C 1
ATOM 1107 O O . LYS A 1 134 ? 17.405 -2.899 7.528 1.00 92.62 134 LYS A O 1
ATOM 1112 N N . ILE A 1 135 ? 16.524 -2.658 9.579 1.00 93.69 135 ILE A N 1
ATOM 1113 C CA . ILE A 1 135 ? 15.215 -3.249 9.269 1.00 93.69 135 ILE A CA 1
ATOM 1114 C C . ILE A 1 135 ? 14.085 -2.325 9.706 1.00 93.69 135 ILE A C 1
ATOM 1116 O O . ILE A 1 135 ? 14.224 -1.552 10.651 1.00 93.69 135 ILE A O 1
ATOM 1120 N N . PHE A 1 136 ? 12.938 -2.447 9.044 1.00 94.25 136 PHE A N 1
ATOM 1121 C CA . PHE A 1 136 ? 11.700 -1.876 9.554 1.00 94.25 136 PHE A CA 1
ATOM 1122 C C . PHE A 1 136 ? 11.054 -2.827 10.561 1.00 94.25 136 PHE A C 1
ATOM 1124 O O . PHE A 1 136 ? 10.945 -4.029 10.310 1.00 94.25 136 PHE A O 1
ATOM 1131 N N . VAL A 1 137 ? 10.595 -2.274 11.678 1.00 94.19 137 VAL A N 1
ATOM 1132 C CA . VAL A 1 137 ? 9.790 -2.959 12.693 1.00 94.19 137 VAL A CA 1
ATOM 1133 C C . VAL A 1 137 ? 8.416 -2.308 12.771 1.00 94.19 137 VAL A C 1
ATOM 1135 O O . VAL A 1 137 ? 8.259 -1.130 12.461 1.00 94.19 137 VAL A O 1
ATOM 1138 N N . GLN A 1 138 ? 7.396 -3.073 13.150 1.00 92.25 138 GLN A N 1
ATOM 1139 C CA . GLN A 1 138 ? 6.043 -2.539 13.254 1.00 92.25 138 GLN A CA 1
ATOM 1140 C C . GLN A 1 138 ? 5.938 -1.566 14.437 1.00 92.25 138 GLN A C 1
ATOM 1142 O O . GLN A 1 138 ? 6.252 -1.926 15.569 1.00 92.25 138 GLN A O 1
ATOM 1147 N N . ALA A 1 139 ? 5.464 -0.353 14.162 1.00 91.56 139 ALA A N 1
ATOM 1148 C CA . ALA A 1 139 ? 5.187 0.670 15.161 1.00 91.56 139 ALA A CA 1
ATOM 1149 C C . ALA A 1 139 ? 3.758 0.544 15.708 1.00 91.56 139 ALA A C 1
ATOM 1151 O O . ALA A 1 139 ? 2.890 -0.115 15.121 1.00 91.56 139 ALA A O 1
ATOM 1152 N N . GLN A 1 140 ? 3.496 1.218 16.828 1.00 88.19 140 GLN A N 1
ATOM 1153 C CA . GLN A 1 140 ? 2.156 1.288 17.398 1.00 88.19 140 GLN A CA 1
ATOM 1154 C C . GLN A 1 140 ? 1.213 2.061 16.468 1.00 88.19 140 GLN A C 1
ATOM 1156 O O . GLN A 1 140 ? 1.519 3.161 16.008 1.00 88.19 140 GLN A O 1
ATOM 1161 N N . ASP A 1 141 ? 0.041 1.485 16.211 1.00 87.25 141 ASP A N 1
ATOM 1162 C CA . ASP A 1 141 ? -1.002 2.146 15.436 1.00 87.25 141 ASP A CA 1
ATOM 1163 C C . ASP A 1 141 ? -1.599 3.315 16.252 1.00 87.25 141 ASP A C 1
ATOM 1165 O O . ASP A 1 141 ? -1.915 3.098 17.428 1.00 87.25 141 ASP A O 1
ATOM 1169 N N . PRO A 1 142 ? -1.800 4.517 15.672 1.00 86.88 142 PRO A N 1
ATOM 1170 C CA . PRO A 1 142 ? -2.396 5.670 16.355 1.00 86.88 142 PRO A CA 1
ATOM 1171 C C . PRO A 1 142 ? -3.742 5.382 17.028 1.00 86.88 142 PRO A C 1
ATOM 1173 O O . PRO A 1 142 ? -4.079 5.989 18.043 1.00 86.88 142 PRO A O 1
ATOM 1176 N N . ASP A 1 143 ? -4.520 4.442 16.487 1.00 88.94 143 ASP A N 1
ATOM 1177 C CA . ASP A 1 143 ? -5.820 4.087 17.050 1.00 88.94 143 ASP A CA 1
ATOM 1178 C C . ASP A 1 143 ? -5.717 3.099 18.220 1.00 88.94 143 ASP A C 1
ATOM 1180 O O . ASP A 1 143 ? -6.727 2.864 18.879 1.00 88.94 143 ASP A O 1
ATOM 1184 N N . THR A 1 144 ? -4.543 2.517 18.501 1.00 88.00 144 THR A N 1
ATOM 1185 C CA . THR A 1 144 ? -4.373 1.443 19.504 1.00 88.00 144 THR A CA 1
ATOM 1186 C C . THR A 1 144 ? -4.956 1.834 20.858 1.00 88.00 144 THR A C 1
ATOM 1188 O O . THR A 1 144 ? -5.805 1.115 21.377 1.00 88.00 144 THR A O 1
ATOM 1191 N N . THR A 1 145 ? -4.594 3.009 21.377 1.00 88.31 145 THR A N 1
ATOM 1192 C CA . THR A 1 145 ? -5.098 3.519 22.663 1.00 88.31 145 THR A CA 1
ATOM 1193 C C . THR A 1 145 ? -6.617 3.679 22.658 1.00 88.31 145 THR A C 1
ATOM 1195 O O . THR A 1 145 ? -7.295 3.376 23.634 1.00 88.31 145 THR A O 1
ATOM 1198 N N . THR A 1 146 ? -7.182 4.118 21.530 1.00 89.81 146 THR A N 1
ATOM 1199 C CA . THR A 1 146 ? -8.636 4.268 21.391 1.00 89.81 146 THR A CA 1
ATOM 1200 C C . THR A 1 146 ? -9.331 2.907 21.333 1.00 89.81 146 THR A C 1
ATOM 1202 O O . THR A 1 146 ? -10.386 2.729 21.934 1.00 89.81 146 THR A O 1
ATOM 1205 N N . LEU A 1 147 ? -8.755 1.936 20.620 1.00 91.81 147 LEU A N 1
ATOM 1206 C CA . LEU A 1 147 ? -9.284 0.574 20.535 1.00 91.81 147 LEU A CA 1
ATOM 1207 C C . LEU A 1 147 ? -9.257 -0.116 21.905 1.00 91.81 147 LEU A C 1
ATOM 1209 O O . LEU A 1 147 ? -10.221 -0.785 22.269 1.00 91.81 147 LEU A O 1
ATOM 1213 N N . GLU A 1 148 ? -8.197 0.087 22.686 1.00 91.25 148 GLU A N 1
ATOM 1214 C CA . GLU A 1 148 ? -8.092 -0.424 24.055 1.00 91.25 148 GLU A CA 1
ATOM 1215 C C . GLU A 1 148 ? -9.129 0.211 24.987 1.00 91.25 148 GLU A C 1
ATOM 1217 O O . GLU A 1 148 ? -9.821 -0.518 25.694 1.00 91.25 148 GLU A O 1
ATOM 1222 N N . ALA A 1 149 ? -9.343 1.526 24.901 1.00 90.88 149 ALA A N 1
ATOM 1223 C CA . ALA A 1 149 ? -10.389 2.200 25.669 1.00 90.88 149 ALA A CA 1
ATOM 1224 C C . ALA A 1 149 ? -11.805 1.711 25.293 1.00 90.88 149 ALA A C 1
ATOM 1226 O O . ALA A 1 149 ? -12.656 1.503 26.155 1.00 90.88 149 ALA A O 1
ATOM 1227 N N . ILE A 1 150 ? -12.073 1.449 24.005 1.00 91.62 150 ILE A N 1
ATOM 1228 C CA . ILE A 1 150 ? -13.348 0.845 23.573 1.00 91.62 150 ILE A CA 1
ATOM 1229 C C . ILE A 1 150 ? -13.499 -0.578 24.131 1.00 91.62 150 ILE A C 1
ATOM 1231 O O . ILE A 1 150 ? -14.600 -0.966 24.529 1.00 91.62 150 ILE A O 1
ATOM 1235 N N . ARG A 1 151 ? -12.409 -1.357 24.186 1.00 91.88 151 ARG A N 1
ATOM 1236 C CA . ARG A 1 151 ? -12.417 -2.691 24.803 1.00 91.88 151 ARG A CA 1
ATOM 1237 C C . ARG A 1 151 ? -12.796 -2.611 26.282 1.00 91.88 151 ARG A C 1
ATOM 1239 O O . ARG A 1 151 ? -13.596 -3.426 26.730 1.00 91.88 151 ARG A O 1
ATOM 1246 N N . GLU A 1 152 ? -12.248 -1.652 27.023 1.00 91.38 152 GLU A N 1
ATOM 1247 C CA . GLU A 1 152 ? -12.572 -1.443 28.442 1.00 91.38 152 GLU A CA 1
ATOM 1248 C C . GLU A 1 152 ? -14.051 -1.096 28.640 1.00 91.38 152 GLU A C 1
ATOM 1250 O O . GLU A 1 152 ? -14.729 -1.726 29.448 1.00 91.38 152 GLU A O 1
ATOM 1255 N N . LEU A 1 153 ? -14.607 -0.215 27.804 1.00 91.62 153 LEU A N 1
ATOM 1256 C CA . LEU A 1 153 ? -16.037 0.114 27.841 1.00 91.62 153 LEU A CA 1
ATOM 1257 C C . LEU A 1 153 ? -16.941 -1.103 27.580 1.00 91.62 153 LEU A C 1
ATOM 1259 O O . LEU A 1 153 ? -18.010 -1.227 28.184 1.00 91.62 153 LEU A O 1
ATOM 1263 N N . LEU A 1 154 ? -16.526 -2.005 26.685 1.00 91.25 154 LEU A N 1
ATOM 1264 C CA . LEU A 1 154 ? -17.226 -3.268 26.425 1.00 91.25 154 LEU A CA 1
ATOM 1265 C C . LEU A 1 154 ? -17.087 -4.273 27.577 1.00 91.25 154 LEU A C 1
ATOM 1267 O O . LEU A 1 154 ? -18.021 -5.040 27.815 1.00 91.25 154 LEU A O 1
ATOM 1271 N N . CYS A 1 155 ? -15.959 -4.258 28.293 1.00 88.88 155 CYS A N 1
ATOM 1272 C CA . CYS A 1 155 ? -15.745 -5.057 29.502 1.00 88.88 155 CYS A CA 1
ATOM 1273 C C . CYS A 1 155 ? -16.714 -4.631 30.614 1.00 88.88 155 CYS A C 1
ATOM 1275 O O . CYS A 1 155 ? -17.387 -5.464 31.217 1.00 88.88 155 CYS A O 1
ATOM 1277 N N . GLU A 1 156 ? -16.838 -3.321 30.842 1.00 89.56 156 GLU A N 1
ATOM 1278 C CA . GLU A 1 156 ? -17.652 -2.766 31.928 1.00 89.56 156 GLU A CA 1
ATOM 1279 C C . GLU A 1 156 ? -19.158 -2.845 31.661 1.00 89.56 156 GLU A C 1
ATOM 1281 O O . GLU A 1 156 ? -19.939 -3.180 32.553 1.00 89.56 156 GLU A O 1
ATOM 1286 N N . LYS A 1 157 ? -19.594 -2.510 30.439 1.00 89.25 157 LYS A N 1
ATOM 1287 C CA . LYS A 1 157 ? -21.026 -2.379 30.108 1.00 89.25 157 LYS A CA 1
ATOM 1288 C C . LYS A 1 157 ? -21.620 -3.633 29.457 1.00 89.25 157 LYS A C 1
ATOM 1290 O O . LYS A 1 157 ? -22.835 -3.689 29.251 1.00 89.25 157 LYS A O 1
ATOM 1295 N N . GLY A 1 158 ? -20.792 -4.631 29.148 1.00 87.44 158 GLY A N 1
ATOM 1296 C CA . GLY A 1 158 ? -21.196 -5.861 28.474 1.00 87.44 158 GLY A CA 1
ATOM 1297 C C . GLY A 1 158 ? -21.529 -5.662 26.988 1.00 87.44 158 GLY A C 1
ATOM 1298 O O . GLY A 1 158 ? -21.177 -4.641 26.396 1.00 87.44 158 GLY A O 1
ATOM 1299 N N . PRO A 1 159 ? -22.207 -6.633 26.348 1.00 90.38 159 PRO A N 1
ATOM 1300 C CA . PRO A 1 159 ? -22.496 -6.580 24.918 1.00 90.38 159 PRO A CA 1
ATOM 1301 C C . PRO A 1 159 ? -23.369 -5.379 24.527 1.00 90.38 159 PRO A C 1
ATOM 1303 O O . PRO A 1 159 ? -24.508 -5.227 24.984 1.00 90.38 159 PRO A O 1
ATOM 1306 N N . LEU A 1 160 ? -22.867 -4.537 23.622 1.00 92.44 160 LEU A N 1
ATOM 1307 C CA . LEU A 1 160 ? -23.560 -3.335 23.153 1.00 92.44 160 LEU A CA 1
ATOM 1308 C C . LEU A 1 160 ? -23.835 -3.412 21.654 1.00 92.44 160 LEU A C 1
ATOM 1310 O O . LEU A 1 160 ? -22.988 -3.811 20.863 1.00 92.44 160 LEU A O 1
ATOM 1314 N N . ASN A 1 161 ? -25.016 -2.957 21.235 1.00 92.62 161 ASN A N 1
ATOM 1315 C CA . ASN A 1 161 ? -25.282 -2.756 19.812 1.00 92.62 161 ASN A CA 1
ATOM 1316 C C . ASN A 1 161 ? -24.609 -1.477 19.290 1.00 92.62 161 ASN A C 1
ATOM 1318 O O . ASN A 1 161 ? -24.293 -0.571 20.065 1.00 92.62 161 ASN A O 1
ATOM 1322 N N . GLN A 1 162 ? -24.460 -1.372 17.967 1.00 90.19 162 GLN A N 1
ATOM 1323 C CA . GLN A 1 162 ? -23.768 -0.259 17.302 1.00 90.19 162 GLN A CA 1
ATOM 1324 C C . GLN A 1 162 ? -24.252 1.148 17.724 1.00 90.19 162 GLN A C 1
ATOM 1326 O O . GLN A 1 162 ? -23.445 2.066 17.866 1.00 90.19 162 GLN A O 1
ATOM 1331 N N . SER A 1 163 ? -25.556 1.345 17.947 1.00 91.56 163 SER A N 1
ATOM 1332 C CA . SER A 1 163 ? -26.088 2.647 18.382 1.00 91.56 163 SER A CA 1
ATOM 1333 C C . SER A 1 163 ? -25.736 2.968 19.834 1.00 91.56 163 SER A C 1
ATOM 1335 O O . SER A 1 163 ? -25.433 4.119 20.144 1.00 91.56 163 SER A O 1
ATOM 1337 N N . LYS A 1 164 ? -25.763 1.965 20.721 1.00 93.00 164 LYS A N 1
ATOM 1338 C CA . LYS A 1 164 ? -25.416 2.130 22.139 1.00 93.00 164 LYS A CA 1
ATOM 1339 C C . LYS A 1 164 ? -23.921 2.362 22.326 1.00 93.00 164 LYS A C 1
ATOM 1341 O O . LYS A 1 164 ? -23.555 3.298 23.024 1.00 93.00 164 LYS A O 1
ATOM 1346 N N . ILE A 1 165 ? -23.071 1.572 21.667 1.00 92.00 165 ILE A N 1
ATOM 1347 C CA . ILE A 1 165 ? -21.616 1.771 21.741 1.00 92.00 165 ILE A CA 1
ATOM 1348 C C . ILE A 1 165 ? -21.216 3.136 21.183 1.00 92.00 165 ILE A C 1
ATOM 1350 O O . ILE A 1 165 ? -20.372 3.800 21.766 1.00 92.00 165 ILE A O 1
ATOM 1354 N N . PHE A 1 166 ? -21.878 3.614 20.123 1.00 92.62 166 PHE A N 1
ATOM 1355 C CA . PHE A 1 166 ? -21.654 4.969 19.622 1.00 92.62 166 PHE A CA 1
ATOM 1356 C C . PHE A 1 166 ? -21.990 6.042 20.665 1.00 92.62 166 PHE A C 1
ATOM 1358 O O . PHE A 1 166 ? -21.215 6.979 20.828 1.00 92.62 166 PHE A O 1
ATOM 1365 N N . ALA A 1 167 ? -23.117 5.914 21.374 1.00 92.56 167 ALA A N 1
ATOM 1366 C CA . ALA A 1 167 ? -23.485 6.860 22.427 1.00 92.56 167 ALA A CA 1
ATOM 1367 C C . ALA A 1 167 ? -22.448 6.875 23.561 1.00 92.56 167 ALA A C 1
ATOM 1369 O O . ALA A 1 167 ? -21.983 7.946 23.935 1.00 92.56 167 ALA A O 1
ATOM 1370 N N . VAL A 1 168 ? -22.023 5.692 24.017 1.00 92.12 168 VAL A N 1
ATOM 1371 C CA . VAL A 1 168 ? -21.013 5.542 25.076 1.00 92.12 168 VAL A CA 1
ATOM 1372 C C . VAL A 1 168 ? -19.661 6.110 24.643 1.00 92.12 168 VAL A C 1
ATOM 1374 O O . VAL A 1 168 ? -19.080 6.923 25.345 1.00 92.12 168 VAL A O 1
ATOM 1377 N N . VAL A 1 169 ? -19.171 5.749 23.457 1.00 91.75 169 VAL A N 1
ATOM 1378 C CA . VAL A 1 169 ? -17.884 6.235 22.932 1.00 91.75 169 VAL A CA 1
ATOM 1379 C C . VAL A 1 169 ? -17.901 7.749 22.694 1.00 91.75 169 VAL A C 1
ATOM 1381 O O . VAL A 1 169 ? -16.885 8.422 22.861 1.00 91.75 169 VAL A O 1
ATOM 1384 N N . LYS A 1 170 ? -19.054 8.313 22.322 1.00 92.19 170 LYS A N 1
ATOM 1385 C CA . LYS A 1 170 ? -19.219 9.762 22.183 1.00 92.19 170 LYS A CA 1
ATOM 1386 C C . LYS A 1 170 ? -19.139 10.482 23.532 1.00 92.19 170 LYS A C 1
ATOM 1388 O O . LYS A 1 170 ? -18.582 11.575 23.575 1.00 92.19 170 LYS A O 1
ATOM 1393 N N . GLU A 1 171 ? -19.727 9.904 24.575 1.00 91.62 171 GLU A N 1
ATOM 1394 C CA . GLU A 1 171 ? -19.776 10.474 25.925 1.00 91.62 171 GLU A CA 1
ATOM 1395 C C . GLU A 1 171 ? -18.433 10.333 26.653 1.00 91.62 171 GLU A C 1
ATOM 1397 O O . GLU A 1 171 ? -17.890 11.331 27.112 1.00 91.62 171 GLU A O 1
ATOM 1402 N N . GLU A 1 172 ? -17.858 9.130 26.661 1.00 90.56 172 GLU A N 1
ATOM 1403 C CA . GLU A 1 172 ? -16.671 8.785 27.458 1.00 90.56 172 GLU A CA 1
ATOM 1404 C C . GLU A 1 172 ? -15.354 9.125 26.736 1.00 90.56 172 GLU A C 1
ATOM 1406 O O . GLU A 1 172 ? -14.406 9.606 27.347 1.00 90.56 172 GLU A O 1
ATOM 1411 N N . LEU A 1 173 ? -15.279 8.904 25.413 1.00 88.31 173 LEU A N 1
ATOM 1412 C CA . LEU A 1 173 ? -14.048 9.100 24.621 1.00 88.31 173 LEU A CA 1
ATOM 1413 C C . LEU A 1 173 ? -14.080 10.369 23.755 1.00 88.31 173 LEU A C 1
ATOM 1415 O O . LEU A 1 173 ? -13.139 10.647 23.010 1.00 88.31 173 LEU A O 1
ATOM 1419 N N . GLY A 1 174 ? -15.180 11.128 23.784 1.00 88.00 174 GLY A N 1
ATOM 1420 C CA . GLY A 1 174 ? -15.329 12.374 23.027 1.00 88.00 174 GLY A CA 1
ATOM 1421 C C . GLY A 1 174 ? -15.373 12.211 21.498 1.00 88.00 174 GLY A C 1
ATOM 1422 O O . GLY A 1 174 ? -15.296 13.205 20.766 1.00 88.00 174 GLY A O 1
ATOM 1423 N N . ILE A 1 175 ? -15.513 10.987 20.970 1.00 88.69 175 ILE A N 1
ATOM 1424 C CA . ILE A 1 175 ? -15.514 10.735 19.520 1.00 88.69 175 ILE A CA 1
ATOM 1425 C C . ILE A 1 175 ? -16.902 11.030 18.944 1.00 88.69 175 ILE A C 1
ATOM 1427 O O . ILE A 1 175 ? -17.826 10.222 19.002 1.00 88.69 175 ILE A O 1
ATOM 1431 N N . LYS A 1 176 ? -17.048 12.207 18.330 1.00 88.44 176 LYS A N 1
ATOM 1432 C CA . LYS A 1 176 ? -18.345 12.696 17.823 1.00 88.44 176 LYS A CA 1
ATOM 1433 C C . LYS A 1 176 ? -18.808 12.027 16.520 1.00 88.44 176 LYS A C 1
ATOM 1435 O O . LYS A 1 176 ? -20.005 11.999 16.239 1.00 88.44 176 LYS A O 1
ATOM 1440 N N . GLY A 1 177 ? -17.882 11.524 15.704 1.00 89.44 177 GLY A N 1
ATOM 1441 C CA . GLY A 1 177 ? -18.167 11.032 14.353 1.00 89.44 177 GLY A CA 1
ATOM 1442 C C . GLY A 1 177 ? -18.614 9.571 14.320 1.00 89.44 177 GLY A C 1
ATOM 1443 O O . GLY A 1 177 ? -17.820 8.678 14.608 1.00 89.44 177 GLY A O 1
ATOM 1444 N N . LYS A 1 178 ? -19.855 9.309 13.886 1.00 88.12 178 LYS A N 1
ATOM 1445 C CA . LYS A 1 178 ? -20.388 7.938 13.767 1.00 88.12 178 LYS A CA 1
ATOM 1446 C C . LYS A 1 178 ? -19.566 7.072 12.810 1.00 88.12 178 LYS A C 1
ATOM 1448 O O . LYS A 1 178 ? -19.282 5.927 13.135 1.00 88.12 178 LYS A O 1
ATOM 1453 N N . SER A 1 179 ? -19.138 7.617 11.670 1.00 87.50 179 SER A N 1
ATOM 1454 C CA . SER A 1 179 ? -18.285 6.910 10.701 1.00 87.50 179 SER A CA 1
ATOM 1455 C C . SER A 1 179 ? -16.945 6.480 11.303 1.00 87.50 179 SER A C 1
ATOM 1457 O O . SER A 1 179 ? -16.533 5.337 11.118 1.00 87.50 179 SER A O 1
ATOM 1459 N N . LYS A 1 180 ? -16.300 7.358 12.084 1.00 87.62 180 LYS A N 1
ATOM 1460 C CA . LYS A 1 180 ? -15.039 7.059 12.775 1.00 87.62 180 LYS A CA 1
ATOM 1461 C C . LYS A 1 180 ? -15.209 5.918 13.777 1.00 87.62 180 LYS A C 1
ATOM 1463 O O . LYS A 1 180 ? -14.415 4.985 13.761 1.00 87.62 180 LYS A O 1
ATOM 1468 N N . VAL A 1 181 ? -16.272 5.948 14.585 1.00 90.94 181 VAL A N 1
ATOM 1469 C CA . VAL A 1 181 ? -16.572 4.854 15.525 1.00 90.94 181 VAL A CA 1
ATOM 1470 C C . VAL A 1 181 ? -16.810 3.542 14.779 1.00 90.94 181 VAL A C 1
ATOM 1472 O O . VAL A 1 181 ? -16.251 2.526 15.162 1.00 90.94 181 VAL A O 1
ATOM 1475 N N . VAL A 1 182 ? -17.561 3.548 13.676 1.00 90.50 182 VAL A N 1
ATOM 1476 C CA . VAL A 1 182 ? -17.787 2.333 12.869 1.00 90.50 182 VAL A CA 1
ATOM 1477 C C . VAL A 1 182 ? -16.491 1.784 12.272 1.00 90.50 182 VAL A C 1
ATOM 1479 O O . VAL A 1 182 ? -16.278 0.575 12.297 1.00 90.50 182 VAL A O 1
ATOM 1482 N N . SER A 1 183 ? -15.608 2.657 11.786 1.00 88.94 183 SER A N 1
ATOM 1483 C CA . SER A 1 183 ? -14.288 2.258 11.289 1.00 88.94 183 SER A CA 1
ATOM 1484 C C . SER A 1 183 ? -13.443 1.606 12.387 1.00 88.94 183 SER A C 1
ATOM 1486 O O . SER A 1 183 ? -12.870 0.542 12.164 1.00 88.94 183 SER A O 1
ATOM 1488 N N . LEU A 1 184 ? -13.421 2.197 13.588 1.00 91.06 184 LEU A N 1
ATOM 1489 C CA . LEU A 1 184 ? -12.729 1.639 14.754 1.00 91.06 184 LEU A CA 1
ATOM 1490 C C . LEU A 1 184 ? -13.321 0.289 15.166 1.00 91.06 184 LEU A C 1
ATOM 1492 O O . LEU A 1 184 ? -12.568 -0.657 15.370 1.00 91.06 184 LEU A O 1
ATOM 1496 N N . LEU A 1 185 ? -14.654 0.173 15.208 1.00 91.81 185 LEU A N 1
ATOM 1497 C CA . LEU A 1 185 ? -15.354 -1.080 15.500 1.00 91.81 185 LEU A CA 1
ATOM 1498 C C . LEU A 1 185 ? -14.954 -2.178 14.523 1.00 91.81 185 LEU A C 1
ATOM 1500 O O . LEU A 1 185 ? -14.588 -3.265 14.952 1.00 91.81 185 LEU A O 1
ATOM 1504 N N . ARG A 1 186 ? -14.949 -1.874 13.223 1.00 90.44 186 ARG A N 1
ATOM 1505 C CA . ARG A 1 186 ? -14.503 -2.808 12.186 1.00 90.44 186 ARG A CA 1
ATOM 1506 C C . ARG A 1 186 ? -13.033 -3.197 12.356 1.00 90.44 186 ARG A C 1
ATOM 1508 O O . ARG A 1 186 ? -12.710 -4.371 12.227 1.00 90.44 186 ARG A O 1
ATOM 1515 N N . LYS A 1 187 ? -12.163 -2.232 12.670 1.00 88.50 187 LYS A N 1
ATOM 1516 C CA . LYS A 1 187 ? -10.719 -2.438 12.876 1.00 88.50 187 LYS A CA 1
ATOM 1517 C C . LYS A 1 187 ? -10.414 -3.317 14.092 1.00 88.50 187 LYS A C 1
ATOM 1519 O O . LYS A 1 187 ? -9.459 -4.084 14.058 1.00 88.50 187 LYS A O 1
ATOM 1524 N N . GLY A 1 188 ? -11.198 -3.199 15.164 1.00 87.31 188 GLY A N 1
ATOM 1525 C CA . GLY A 1 188 ? -11.001 -3.991 16.377 1.00 87.31 188 GLY A CA 1
ATOM 1526 C C . GLY A 1 188 ? -11.745 -5.328 16.414 1.00 87.31 188 GLY A C 1
ATOM 1527 O O . GLY A 1 188 ? -11.475 -6.132 17.309 1.00 87.31 188 GLY A O 1
ATOM 1528 N N . THR A 1 189 ? -12.634 -5.605 15.454 1.00 90.75 189 THR A N 1
ATOM 1529 C CA . THR A 1 189 ? -13.301 -6.911 15.342 1.00 90.75 189 THR A CA 1
ATOM 1530 C C . THR A 1 189 ? -12.267 -8.027 15.172 1.00 90.75 189 THR A C 1
ATOM 1532 O O . THR A 1 189 ? -11.292 -7.873 14.441 1.00 90.75 189 THR A O 1
ATOM 1535 N N . ASN A 1 190 ? -12.474 -9.152 15.858 1.00 86.50 190 ASN A N 1
ATOM 1536 C CA . ASN A 1 190 ? -11.582 -10.321 15.927 1.00 86.50 190 ASN A CA 1
ATOM 1537 C C . ASN A 1 190 ? -10.230 -10.082 16.618 1.00 86.50 190 ASN A C 1
ATOM 1539 O O . ASN A 1 190 ? -9.466 -11.030 16.783 1.00 86.50 190 ASN A O 1
ATOM 1543 N N . LYS A 1 191 ? -9.935 -8.850 17.051 1.00 87.44 191 LYS A N 1
ATOM 1544 C CA . LYS A 1 191 ? -8.726 -8.521 17.821 1.00 87.44 191 LYS A CA 1
ATOM 1545 C C . LYS A 1 191 ? -9.042 -8.142 19.266 1.00 87.44 191 LYS A C 1
ATOM 1547 O O . LYS A 1 191 ? -8.407 -8.646 20.184 1.00 87.44 191 LYS A O 1
ATOM 1552 N N . TYR A 1 192 ? -10.018 -7.260 19.466 1.00 88.69 192 TYR A N 1
ATOM 1553 C CA . TYR A 1 192 ? -10.417 -6.743 20.779 1.00 88.69 192 TYR A CA 1
ATOM 1554 C C . TYR A 1 192 ? -11.844 -7.171 21.168 1.00 88.69 192 TYR A C 1
ATOM 1556 O O . TYR A 1 192 ? -12.139 -7.336 22.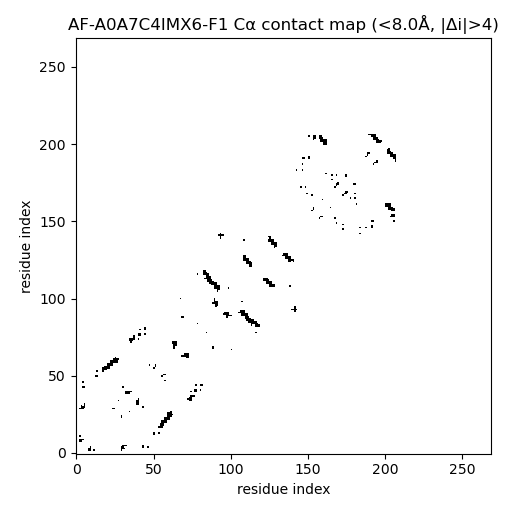353 1.00 88.69 192 TYR A O 1
ATOM 1564 N N . TRP A 1 193 ? -12.725 -7.382 20.185 1.00 93.50 193 TRP A N 1
ATOM 1565 C CA . TRP A 1 193 ? -14.118 -7.807 20.378 1.00 93.50 193 TRP A CA 1
ATOM 1566 C C . TRP A 1 193 ? -14.611 -8.715 19.250 1.00 93.50 193 TRP A C 1
ATOM 1568 O O . TRP A 1 193 ? -14.078 -8.694 18.139 1.00 93.50 193 TRP A O 1
ATOM 1578 N N . SER A 1 194 ? -15.652 -9.495 19.529 1.00 91.88 194 SER A N 1
ATOM 1579 C CA . SER A 1 194 ? -16.457 -10.197 18.529 1.00 91.88 194 SER A CA 1
ATOM 1580 C C . SER A 1 194 ? -17.634 -9.325 18.095 1.00 91.88 194 SER A C 1
ATOM 1582 O O . SER A 1 194 ? -18.087 -8.447 18.834 1.00 91.88 194 SER A O 1
ATOM 1584 N N . ALA A 1 195 ? -18.113 -9.553 16.873 1.00 92.56 195 ALA A N 1
ATOM 1585 C CA . ALA A 1 195 ? -19.321 -8.939 16.342 1.00 92.56 195 ALA A CA 1
ATOM 1586 C C . ALA A 1 195 ? -20.322 -10.047 15.995 1.00 92.56 195 ALA A C 1
ATOM 1588 O O . ALA A 1 195 ? -20.031 -10.891 15.1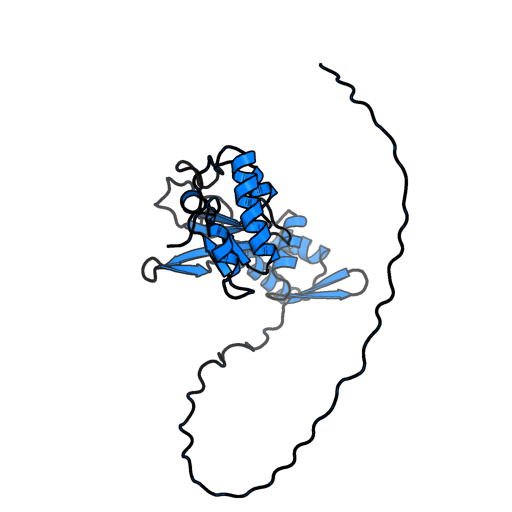51 1.00 92.56 195 ALA A O 1
ATOM 1589 N N . GLU A 1 196 ? -21.482 -10.045 16.648 1.00 91.94 196 GLU A N 1
ATOM 1590 C CA . GLU A 1 196 ? -22.541 -11.039 16.458 1.00 91.94 196 GLU A CA 1
ATOM 1591 C C . GLU A 1 196 ? -23.804 -10.385 15.894 1.00 91.94 196 GLU A C 1
ATOM 1593 O O . GLU A 1 196 ? -24.275 -9.353 16.384 1.00 91.94 196 GLU A O 1
ATOM 1598 N N . GLU A 1 197 ? -24.375 -10.995 14.859 1.00 91.00 197 GLU A N 1
ATOM 1599 C CA . GLU A 1 197 ? -25.631 -10.551 14.267 1.00 91.00 197 GLU A CA 1
ATOM 1600 C C . GLU A 1 197 ? -26.814 -11.211 14.978 1.00 91.00 197 GLU A C 1
ATOM 1602 O O . GLU A 1 197 ? -27.060 -12.408 14.850 1.00 91.00 197 GLU A O 1
ATOM 1607 N N . ILE A 1 198 ? -27.580 -10.411 15.722 1.00 88.50 198 ILE A N 1
ATOM 1608 C CA . ILE A 1 198 ? -28.810 -10.849 16.386 1.00 88.50 198 ILE A CA 1
ATOM 1609 C C . ILE A 1 198 ? -29.983 -10.153 15.690 1.00 88.50 198 ILE A C 1
ATOM 1611 O O . ILE A 1 198 ? -30.305 -8.983 15.939 1.00 88.50 198 ILE A O 1
ATOM 1615 N N . GLY A 1 199 ? -30.617 -10.873 14.762 1.00 88.31 199 GLY A N 1
ATOM 1616 C CA . GLY A 1 199 ? -31.674 -10.338 13.904 1.00 88.31 199 GLY A CA 1
ATOM 1617 C C . GLY A 1 199 ? -31.127 -9.317 12.901 1.00 88.31 199 GLY A C 1
ATOM 1618 O O . GLY A 1 199 ? -30.273 -9.639 12.091 1.00 88.31 199 GLY A O 1
ATOM 1619 N N . LYS A 1 200 ? -31.621 -8.071 12.942 1.00 86.81 200 LYS A N 1
ATOM 1620 C CA . LYS A 1 200 ? -31.156 -6.969 12.066 1.00 86.81 200 LYS A CA 1
ATOM 1621 C C . LYS A 1 200 ? -30.082 -6.081 12.712 1.00 86.81 200 LYS A C 1
ATOM 1623 O O . LYS A 1 200 ? -29.865 -4.957 12.260 1.00 86.81 200 LYS A O 1
ATOM 1628 N N . ARG A 1 201 ? -29.503 -6.497 13.842 1.00 90.00 201 ARG A N 1
ATOM 1629 C CA . ARG A 1 201 ? -28.600 -5.663 14.649 1.00 90.00 201 ARG A CA 1
ATOM 1630 C C . ARG A 1 201 ? -27.303 -6.401 14.939 1.00 90.00 201 ARG A C 1
ATOM 1632 O O . ARG A 1 201 ? -27.333 -7.563 15.322 1.00 90.00 201 ARG A O 1
ATOM 1639 N N . VAL A 1 202 ? -26.196 -5.673 14.832 1.00 91.31 202 VAL A N 1
ATOM 1640 C CA . VAL A 1 202 ? -24.865 -6.143 15.224 1.00 91.31 202 VAL A CA 1
ATOM 1641 C C . VAL A 1 202 ? -24.609 -5.758 16.678 1.00 91.31 202 VAL A C 1
ATOM 1643 O O . VAL A 1 202 ? -24.776 -4.589 17.058 1.00 91.31 202 VAL A O 1
ATOM 1646 N N . TYR A 1 203 ? -24.223 -6.745 17.477 1.00 92.38 203 TYR A N 1
ATOM 1647 C CA . TYR A 1 203 ? -23.789 -6.600 18.859 1.00 92.38 203 TYR A CA 1
ATOM 1648 C C . TYR A 1 203 ? -22.287 -6.841 18.944 1.00 92.38 203 TYR A C 1
ATOM 1650 O O . TYR A 1 203 ? -21.766 -7.767 18.334 1.00 92.38 203 TYR A O 1
ATOM 1658 N N . TYR A 1 204 ? -21.605 -5.986 19.696 1.00 92.94 204 TYR A N 1
ATOM 1659 C CA . TYR A 1 204 ? -20.180 -6.085 19.959 1.00 92.94 204 TYR A CA 1
ATOM 1660 C C . TYR A 1 204 ? -19.985 -6.525 21.402 1.00 92.94 204 TYR A C 1
ATOM 1662 O O . TYR A 1 204 ? -20.555 -5.920 22.313 1.00 92.94 204 TYR A O 1
ATOM 1670 N N . SER A 1 205 ? -19.183 -7.561 21.602 1.00 90.12 205 SER A N 1
ATOM 1671 C CA . SER A 1 205 ? -18.825 -8.092 22.917 1.00 90.12 205 SER A CA 1
ATOM 1672 C C . SER A 1 205 ? -17.324 -8.272 22.993 1.00 90.12 205 SER A C 1
ATOM 1674 O O . SER A 1 205 ? -16.706 -8.690 22.017 1.00 90.12 205 SER A O 1
ATOM 1676 N N . GLN A 1 206 ? -16.724 -7.958 24.140 1.00 89.25 206 GLN A N 1
ATOM 1677 C CA . GLN A 1 206 ? -15.295 -8.166 24.339 1.00 89.25 206 GLN A CA 1
ATOM 1678 C C . GLN A 1 206 ? -14.916 -9.609 23.988 1.00 89.25 206 GLN A C 1
ATOM 1680 O O . GLN A 1 206 ? -15.604 -10.552 24.382 1.00 89.25 206 GLN A O 1
ATOM 1685 N N . LEU A 1 207 ? -13.811 -9.772 23.257 1.00 84.00 207 LEU A N 1
ATOM 1686 C CA . LEU A 1 207 ? -13.243 -11.091 23.036 1.00 84.00 207 LEU A CA 1
ATOM 1687 C C . LEU A 1 207 ? -12.749 -11.555 24.407 1.00 84.00 207 LEU A C 1
ATOM 1689 O O . LEU A 1 207 ? -11.846 -10.936 24.976 1.00 84.00 207 LEU A O 1
ATOM 1693 N N . SER A 1 208 ? -13.366 -12.591 24.974 1.00 65.56 208 SER A N 1
ATOM 1694 C CA . SER A 1 208 ? -12.817 -13.240 26.161 1.00 65.56 208 SER A CA 1
ATOM 1695 C C . SER A 1 208 ? -11.364 -13.586 25.852 1.00 65.56 208 SER A C 1
ATOM 1697 O O . SER A 1 208 ? -11.091 -14.087 24.763 1.00 65.56 208 SER A O 1
ATOM 1699 N N . ASN A 1 209 ? -10.436 -13.240 26.756 1.00 57.22 209 ASN A N 1
ATOM 1700 C CA . ASN A 1 209 ? -9.011 -13.529 26.592 1.00 57.22 209 ASN A CA 1
ATOM 1701 C C . ASN A 1 209 ? -8.858 -15.015 26.252 1.00 57.22 209 ASN A C 1
ATOM 1703 O O . ASN A 1 209 ? -8.894 -15.872 27.134 1.00 57.22 209 ASN A O 1
ATOM 1707 N N . CYS A 1 210 ? -8.739 -15.324 24.966 1.00 41.81 210 CYS A N 1
ATOM 1708 C CA . CYS A 1 210 ? -8.413 -16.659 24.527 1.00 41.81 210 CYS A CA 1
ATOM 1709 C C . CYS A 1 210 ? -6.948 -16.845 24.933 1.00 41.81 210 CYS A C 1
ATOM 1711 O O . CYS A 1 210 ? -6.141 -15.951 24.641 1.00 41.81 210 CYS A O 1
ATOM 1713 N N . PRO A 1 211 ? -6.582 -17.923 25.651 1.00 39.41 211 PRO A N 1
ATOM 1714 C CA . PRO A 1 211 ? -5.178 -18.198 25.913 1.00 39.41 211 PRO A CA 1
ATOM 1715 C C . PRO A 1 211 ? -4.432 -18.178 24.572 1.00 39.41 211 PRO A C 1
ATOM 1717 O O . PRO A 1 211 ? -4.998 -18.593 23.559 1.00 39.41 211 PRO A O 1
ATOM 1720 N N . PRO A 1 212 ? -3.207 -17.638 24.523 1.00 40.31 212 PRO A N 1
ATOM 1721 C CA . PRO A 1 212 ? -2.517 -17.419 23.266 1.00 40.31 212 PRO A CA 1
ATOM 1722 C C . PRO A 1 212 ? -2.291 -18.771 22.580 1.00 40.31 212 PRO A C 1
ATOM 1724 O O . PRO A 1 212 ? -1.466 -19.565 23.015 1.00 40.31 212 PRO A O 1
ATOM 1727 N N . ILE A 1 213 ? -3.039 -19.047 21.507 1.00 48.28 213 ILE A N 1
ATOM 1728 C CA . ILE A 1 213 ? -2.932 -20.306 20.745 1.00 48.28 213 ILE A CA 1
ATOM 1729 C C . ILE A 1 213 ? -1.622 -20.339 19.926 1.00 48.28 213 ILE A C 1
ATOM 1731 O O . ILE A 1 213 ? -1.237 -21.378 19.405 1.00 48.28 213 ILE A O 1
ATOM 1735 N N . TYR A 1 214 ? -0.886 -19.224 19.859 1.00 48.62 214 TYR A N 1
ATOM 1736 C CA . TYR A 1 214 ? 0.384 -19.123 19.142 1.00 48.62 214 TYR A CA 1
ATOM 1737 C C . TYR A 1 214 ? 1.469 -18.471 20.006 1.00 48.62 214 TYR A C 1
ATOM 1739 O O . TYR A 1 214 ? 1.772 -17.290 19.856 1.00 48.62 214 TYR A O 1
ATOM 1747 N N . ILE A 1 215 ? 2.068 -19.253 20.906 1.00 46.12 215 ILE A N 1
ATOM 1748 C CA . ILE A 1 215 ? 3.443 -19.027 21.387 1.00 46.12 215 ILE A CA 1
ATOM 1749 C C . ILE A 1 215 ? 4.187 -20.365 21.367 1.00 46.12 215 ILE A C 1
ATOM 1751 O O . ILE A 1 215 ? 4.803 -20.739 22.346 1.00 46.12 215 ILE A O 1
ATOM 1755 N N . GLU A 1 216 ? 4.117 -21.115 20.270 1.00 37.91 216 GLU A N 1
ATOM 1756 C CA . GLU A 1 216 ? 5.191 -22.045 19.914 1.00 37.91 216 GLU A CA 1
ATOM 1757 C C . GLU A 1 216 ? 5.351 -21.994 18.395 1.00 37.91 216 GLU A C 1
ATOM 1759 O O . GLU A 1 216 ? 4.488 -22.411 17.622 1.00 37.91 216 GLU A O 1
ATOM 1764 N N . ASP A 1 217 ? 6.448 -21.379 17.966 1.00 37.47 217 ASP A N 1
ATOM 1765 C CA . ASP A 1 217 ? 6.941 -21.490 16.606 1.00 37.47 217 ASP A CA 1
ATOM 1766 C C . ASP A 1 217 ? 7.287 -22.968 16.369 1.00 37.47 217 ASP A C 1
ATOM 1768 O O . ASP A 1 217 ? 8.269 -23.479 16.902 1.00 37.47 217 ASP A O 1
ATOM 1772 N N . ASN A 1 218 ? 6.489 -23.677 15.566 1.00 41.53 218 ASN A N 1
ATOM 1773 C CA . ASN A 1 218 ? 6.761 -25.065 15.161 1.00 41.53 218 ASN A CA 1
ATOM 1774 C C . ASN A 1 218 ? 8.007 -25.200 14.254 1.00 41.53 218 ASN A C 1
ATOM 1776 O O . ASN A 1 218 ? 8.187 -26.211 13.573 1.00 41.53 218 ASN A O 1
ATOM 1780 N N . ARG A 1 219 ? 8.890 -24.199 14.220 1.00 48.38 219 ARG A N 1
ATOM 1781 C CA . ARG A 1 219 ? 10.151 -24.203 13.478 1.00 48.38 219 ARG A CA 1
ATOM 1782 C C . ARG A 1 219 ? 11.357 -24.249 14.404 1.00 48.38 219 ARG A C 1
ATOM 1784 O O . ARG A 1 219 ? 12.276 -23.456 14.256 1.00 48.38 219 ARG A O 1
ATOM 1791 N N . THR A 1 220 ? 11.401 -25.186 15.344 1.00 48.69 220 THR A N 1
ATOM 1792 C CA . THR A 1 220 ? 12.674 -25.761 15.823 1.00 48.69 220 THR A CA 1
ATOM 1793 C C . THR A 1 220 ? 12.410 -26.999 16.673 1.00 48.69 220 THR A C 1
ATOM 1795 O O . THR A 1 220 ? 12.593 -27.009 17.884 1.00 48.69 220 THR A O 1
ATOM 1798 N N . VAL A 1 221 ? 12.021 -28.097 16.026 1.00 39.47 221 VAL A N 1
ATOM 1799 C CA . VAL A 1 221 ? 12.387 -29.407 16.572 1.00 39.47 221 VAL A CA 1
ATOM 1800 C C . VAL A 1 221 ? 13.778 -29.712 16.017 1.00 39.47 221 VAL A C 1
ATOM 1802 O O . VAL A 1 221 ? 13.901 -29.893 14.806 1.00 39.47 221 VAL A O 1
ATOM 1805 N N . PRO A 1 222 ? 14.846 -29.729 16.835 1.00 41.41 222 PRO A N 1
ATOM 1806 C CA . PRO A 1 222 ? 16.110 -30.280 16.383 1.00 41.41 222 PRO A CA 1
ATOM 1807 C C . PRO A 1 222 ? 15.882 -31.771 16.132 1.00 41.41 222 PRO A C 1
ATOM 1809 O O . PRO A 1 222 ? 15.585 -32.529 17.060 1.00 41.41 222 PRO A O 1
ATOM 1812 N N . GLU A 1 223 ? 15.974 -32.182 14.868 1.00 41.25 223 GLU A N 1
ATOM 1813 C CA . GLU A 1 223 ? 16.006 -33.591 14.492 1.00 41.25 223 GLU A CA 1
ATOM 1814 C C . GLU A 1 223 ? 17.103 -34.280 15.309 1.00 41.25 223 GLU A C 1
ATOM 1816 O O . GLU A 1 223 ? 18.296 -34.002 15.168 1.00 41.25 223 GLU A O 1
ATOM 1821 N N . LYS A 1 224 ? 16.696 -35.172 16.217 1.00 40.69 224 LYS A N 1
ATOM 1822 C CA . LYS A 1 224 ? 17.632 -36.109 16.830 1.00 40.69 224 LYS A CA 1
ATOM 1823 C C . LYS A 1 224 ? 18.156 -37.030 15.724 1.00 40.69 224 LYS A C 1
ATOM 1825 O O . LYS A 1 224 ? 17.355 -37.498 14.914 1.00 40.69 224 LYS A O 1
ATOM 1830 N N . PRO A 1 225 ? 19.461 -37.339 15.701 1.00 36.88 225 PRO A N 1
ATOM 1831 C CA . PRO A 1 225 ? 20.016 -38.232 14.700 1.00 36.88 225 PRO A CA 1
ATOM 1832 C C . PRO A 1 225 ? 19.418 -39.627 14.896 1.00 36.88 225 PRO A C 1
ATOM 1834 O O . PRO A 1 225 ? 19.613 -40.264 15.934 1.00 36.88 225 PRO A O 1
ATOM 1837 N N . VAL A 1 226 ? 18.667 -40.087 13.897 1.00 38.25 226 VAL A N 1
ATOM 1838 C CA . VAL A 1 226 ? 18.196 -41.469 13.819 1.00 38.25 226 VAL A CA 1
ATOM 1839 C C . VAL A 1 226 ? 19.418 -42.350 13.587 1.00 38.25 226 VAL A C 1
ATOM 1841 O O . VAL A 1 226 ? 20.099 -42.242 12.568 1.00 38.25 226 VAL A O 1
ATOM 1844 N N . GLN A 1 227 ? 19.718 -43.200 14.566 1.00 36.19 227 GLN A N 1
ATOM 1845 C CA . GLN A 1 227 ? 20.701 -44.262 14.426 1.00 36.19 227 GLN A CA 1
ATOM 1846 C C . GLN A 1 227 ? 20.153 -45.307 13.454 1.00 36.19 227 GLN A C 1
ATOM 1848 O O . GLN A 1 227 ? 19.112 -45.917 13.691 1.00 36.19 227 GLN A O 1
ATOM 1853 N N . THR A 1 228 ? 20.856 -45.489 12.343 1.00 34.00 228 THR A N 1
ATOM 1854 C CA . THR A 1 228 ? 20.570 -46.524 11.356 1.00 34.00 228 THR A CA 1
ATOM 1855 C C . THR A 1 228 ? 21.070 -47.869 11.876 1.00 34.00 228 THR A C 1
ATOM 1857 O O . THR A 1 228 ? 22.259 -48.168 11.770 1.00 34.00 228 THR A O 1
ATOM 1860 N N . GLU A 1 229 ? 20.169 -48.712 12.377 1.00 34.66 229 GLU A N 1
ATOM 1861 C CA . GLU A 1 229 ? 20.401 -50.155 12.423 1.00 34.66 229 GLU A CA 1
ATOM 1862 C C . GLU A 1 229 ? 19.601 -50.854 11.320 1.00 34.66 229 GLU A C 1
ATOM 1864 O O . GLU A 1 229 ? 18.418 -50.614 11.089 1.00 34.66 229 GLU A O 1
ATOM 1869 N N . LYS A 1 230 ? 20.329 -51.690 10.581 1.00 34.97 230 LYS A N 1
ATOM 1870 C CA . LYS A 1 230 ? 19.867 -52.541 9.485 1.00 34.97 230 LYS A CA 1
ATOM 1871 C C . LYS A 1 230 ? 18.847 -53.562 10.009 1.00 34.97 230 LYS A C 1
ATOM 1873 O O . LYS A 1 230 ? 19.040 -54.066 11.109 1.00 34.97 230 LYS A O 1
ATOM 1878 N N . THR A 1 231 ? 17.871 -53.967 9.186 1.00 31.69 231 THR A N 1
ATOM 1879 C CA . THR A 1 231 ? 17.735 -55.345 8.638 1.00 31.69 231 THR A CA 1
ATOM 1880 C C . THR A 1 231 ? 16.499 -55.475 7.718 1.00 31.69 231 THR A C 1
ATOM 1882 O O . THR A 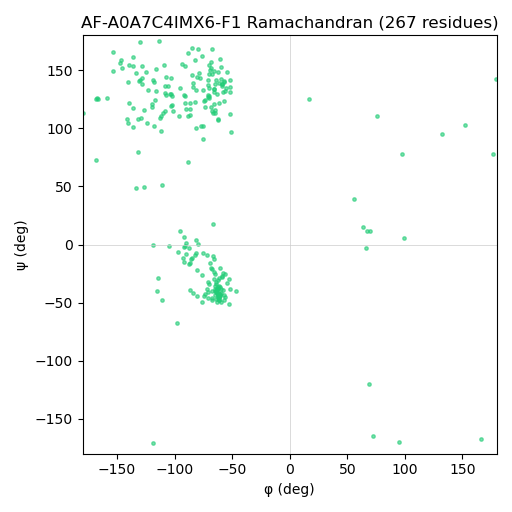1 231 ? 15.365 -55.359 8.155 1.00 31.69 231 THR A O 1
ATOM 1885 N N . VAL A 1 232 ? 16.780 -55.692 6.426 1.00 33.97 232 VAL A N 1
ATOM 1886 C CA . VAL A 1 232 ? 16.151 -56.565 5.401 1.00 33.97 232 VAL A CA 1
ATOM 1887 C C . VAL A 1 232 ? 14.734 -57.140 5.636 1.00 33.97 232 VAL A C 1
ATOM 1889 O O . VAL A 1 232 ? 14.558 -57.945 6.542 1.00 33.97 232 VAL A O 1
ATOM 1892 N N . ALA A 1 233 ? 13.798 -56.905 4.694 1.00 30.23 233 ALA A N 1
ATOM 1893 C CA . ALA A 1 233 ? 13.246 -57.927 3.769 1.00 30.23 233 ALA A CA 1
ATOM 1894 C C . ALA A 1 233 ? 12.171 -57.373 2.796 1.00 30.23 233 ALA A C 1
ATOM 1896 O O . ALA A 1 233 ? 11.353 -56.533 3.152 1.00 30.23 233 ALA A O 1
ATOM 1897 N N . HIS A 1 234 ? 12.211 -57.890 1.563 1.00 32.97 234 HIS A N 1
ATOM 1898 C CA . HIS A 1 234 ? 11.379 -57.618 0.381 1.00 32.97 234 HIS A CA 1
ATOM 1899 C C . HIS A 1 234 ? 9.854 -57.755 0.567 1.00 32.97 234 HIS A C 1
ATOM 1901 O O . HIS A 1 234 ? 9.389 -58.705 1.188 1.00 32.97 234 HIS A O 1
ATOM 1907 N N . SER A 1 235 ? 9.081 -56.949 -0.171 1.00 30.03 235 SER A N 1
ATOM 1908 C CA . SER A 1 235 ? 8.198 -57.477 -1.234 1.00 30.03 235 SER A CA 1
ATOM 1909 C C . SER A 1 235 ? 7.680 -56.359 -2.148 1.00 30.03 235 SER A C 1
ATOM 1911 O O . SER A 1 235 ? 7.111 -55.368 -1.699 1.00 30.03 235 SER A O 1
ATOM 1913 N N . ASP A 1 236 ? 7.919 -56.542 -3.445 1.00 33.88 236 ASP A N 1
ATOM 1914 C CA . ASP A 1 236 ? 7.404 -55.728 -4.540 1.00 33.88 236 ASP A CA 1
ATOM 1915 C C . ASP A 1 236 ? 5.914 -56.008 -4.758 1.00 33.88 236 ASP A C 1
ATOM 1917 O O . ASP A 1 236 ? 5.533 -57.146 -5.032 1.00 33.88 236 ASP A O 1
ATOM 1921 N N . ILE A 1 237 ? 5.079 -54.967 -4.713 1.00 32.34 237 ILE A N 1
ATOM 1922 C CA . ILE A 1 237 ? 3.770 -54.960 -5.376 1.00 32.34 237 ILE A CA 1
ATOM 1923 C C . ILE A 1 237 ? 3.607 -53.610 -6.075 1.00 32.34 237 ILE A C 1
ATOM 1925 O O . ILE A 1 237 ? 3.297 -52.587 -5.467 1.00 32.34 237 ILE A O 1
ATOM 1929 N N . THR A 1 238 ? 3.824 -53.624 -7.384 1.00 32.62 238 THR A N 1
ATOM 1930 C CA . THR A 1 238 ? 3.410 -52.582 -8.319 1.00 32.62 238 THR A CA 1
ATOM 1931 C C . THR A 1 238 ? 1.903 -52.680 -8.555 1.00 32.62 238 THR A C 1
ATOM 1933 O O . THR A 1 238 ? 1.399 -53.707 -9.004 1.00 32.62 238 THR A O 1
ATOM 1936 N N . GLN A 1 239 ? 1.173 -51.593 -8.308 1.00 32.72 239 GLN A N 1
ATOM 1937 C CA . GLN A 1 239 ? -0.159 -51.384 -8.877 1.00 32.72 239 GLN A CA 1
ATOM 1938 C C . GLN A 1 239 ? -0.216 -50.007 -9.536 1.00 32.72 239 GLN A C 1
ATOM 1940 O O . GLN A 1 239 ? -0.194 -48.970 -8.877 1.00 32.72 239 GLN A O 1
ATOM 1945 N N . SER A 1 240 ? -0.264 -50.020 -10.868 1.00 32.84 240 SER A N 1
ATOM 1946 C CA . SER A 1 240 ? -0.653 -48.887 -11.699 1.00 32.84 240 SER A CA 1
ATOM 1947 C C . SER A 1 240 ? -2.168 -48.716 -11.639 1.00 32.84 240 SER A C 1
ATOM 1949 O O . SER A 1 240 ? -2.889 -49.689 -11.865 1.00 32.84 240 SER A O 1
ATOM 1951 N N . LEU A 1 241 ? -2.653 -47.492 -11.428 1.00 31.91 241 LEU A N 1
ATOM 1952 C CA . LEU A 1 241 ? -4.045 -47.146 -11.704 1.00 31.91 241 LEU A CA 1
ATOM 1953 C C . LEU A 1 241 ? -4.125 -45.915 -12.609 1.00 31.91 241 LEU A C 1
ATOM 1955 O O . LEU A 1 241 ? -3.687 -44.814 -12.281 1.00 31.91 241 LEU A O 1
ATOM 1959 N N . ASP A 1 242 ? -4.677 -46.223 -13.773 1.00 32.09 242 ASP A N 1
ATOM 1960 C CA . ASP A 1 242 ? -5.083 -45.420 -14.910 1.00 32.09 242 ASP A CA 1
ATOM 1961 C C . ASP A 1 242 ? -6.096 -44.328 -14.505 1.00 32.09 242 ASP A C 1
ATOM 1963 O O . ASP A 1 242 ? -6.982 -44.557 -13.680 1.00 32.09 242 ASP A O 1
ATOM 1967 N N . LYS A 1 243 ? -5.960 -43.130 -15.083 1.00 36.06 243 LYS A N 1
ATOM 1968 C CA . LYS A 1 243 ? -6.928 -42.023 -14.975 1.00 36.06 243 LYS A CA 1
ATOM 1969 C C . LYS A 1 243 ? -7.319 -41.525 -16.366 1.00 36.06 243 LYS A C 1
ATOM 1971 O O . LYS A 1 243 ? -7.307 -40.329 -16.649 1.00 36.06 243 LYS A O 1
ATOM 1976 N N . SER A 1 244 ? -7.692 -42.443 -17.249 1.00 33.22 244 SER A N 1
ATOM 1977 C CA . SER A 1 244 ? -8.703 -42.131 -18.253 1.00 33.22 244 SER A CA 1
ATOM 1978 C C . SER A 1 244 ? -10.027 -41.886 -17.521 1.00 33.22 244 SER A C 1
ATOM 1980 O O . SER A 1 244 ? -10.462 -42.741 -16.766 1.00 33.22 244 SER A O 1
ATOM 1982 N N . GLN A 1 245 ? -10.597 -40.688 -17.692 1.00 33.06 245 GLN A N 1
ATOM 1983 C CA . GLN A 1 245 ? -11.955 -40.211 -17.355 1.00 33.06 245 GLN A CA 1
ATOM 1984 C C . GLN A 1 245 ? -11.878 -38.863 -16.628 1.00 33.06 245 GLN A C 1
ATOM 1986 O O . GLN A 1 245 ? -11.689 -38.808 -15.418 1.00 33.06 245 GLN A O 1
ATOM 1991 N N . LEU A 1 246 ? -12.010 -37.777 -17.397 1.00 33.34 246 LEU A N 1
ATOM 1992 C CA . LEU A 1 246 ? -12.905 -36.636 -17.138 1.00 33.34 246 LEU A CA 1
ATOM 1993 C C . LEU A 1 246 ? -12.661 -35.578 -18.226 1.00 33.34 246 LEU A C 1
ATOM 1995 O O . LEU A 1 246 ? -11.951 -34.592 -18.060 1.00 33.34 246 LEU A O 1
ATOM 1999 N N . SER A 1 247 ? -13.248 -35.866 -19.384 1.00 30.98 247 SER A N 1
ATOM 2000 C CA . SER A 1 247 ? -13.473 -34.958 -20.503 1.00 30.98 247 SER A CA 1
ATOM 2001 C C . SER A 1 247 ? -14.943 -34.534 -20.452 1.00 30.98 247 SER A C 1
ATOM 2003 O O . SER A 1 247 ? -15.803 -35.407 -20.336 1.00 30.98 247 SER A O 1
ATOM 2005 N N . ASN A 1 248 ? -15.200 -33.219 -20.477 1.00 33.44 248 ASN A N 1
ATOM 2006 C CA . ASN A 1 248 ? -16.260 -32.519 -21.230 1.00 33.44 248 ASN A CA 1
ATOM 2007 C C . ASN A 1 248 ? -16.700 -31.216 -20.534 1.00 33.44 248 ASN A C 1
ATOM 2009 O O . ASN A 1 248 ? -17.492 -31.229 -19.596 1.00 33.44 248 ASN A O 1
ATOM 2013 N N . CYS A 1 249 ? -16.227 -30.086 -21.067 1.00 32.22 249 CYS A N 1
ATOM 2014 C CA . CYS A 1 249 ? -16.836 -28.765 -20.894 1.00 32.22 249 CYS A CA 1
ATOM 2015 C C . CYS A 1 249 ? -17.756 -28.491 -22.101 1.00 32.22 249 CYS A C 1
ATOM 2017 O O . CYS A 1 249 ? -17.308 -28.710 -23.229 1.00 32.22 249 CYS A O 1
ATOM 2019 N N . PRO A 1 250 ? -18.991 -27.988 -21.929 1.00 36.81 250 PRO A N 1
ATOM 2020 C CA . PRO A 1 250 ? -19.790 -27.495 -23.047 1.00 36.81 250 PRO A CA 1
ATOM 2021 C C . PRO A 1 250 ? -19.442 -26.037 -23.404 1.00 36.81 250 PRO A C 1
ATOM 2023 O O . PRO A 1 250 ? -19.245 -25.205 -22.519 1.00 36.81 250 PRO A O 1
ATOM 2026 N N . GLY A 1 251 ? -19.382 -25.755 -24.714 1.00 29.50 251 GLY A N 1
ATOM 2027 C CA . GLY A 1 251 ? -19.261 -24.419 -25.319 1.00 29.50 251 GLY A CA 1
ATOM 2028 C C . GLY A 1 251 ? -20.440 -23.500 -24.964 1.00 29.50 251 GLY A C 1
ATOM 2029 O O . GLY A 1 251 ? -21.485 -23.962 -24.526 1.00 29.50 251 GLY A O 1
ATOM 2030 N N . GLY A 1 252 ? -20.335 -22.177 -25.061 1.00 27.56 252 GLY A N 1
ATOM 2031 C CA . GLY A 1 252 ? -19.783 -21.424 -26.183 1.00 27.56 252 GLY A CA 1
ATOM 2032 C C . GLY A 1 252 ? -20.950 -20.961 -27.058 1.00 27.56 252 GLY A C 1
ATOM 2033 O O . GLY A 1 252 ? -21.236 -21.588 -28.069 1.00 27.56 252 GLY A O 1
ATOM 2034 N N . SER A 1 253 ? -21.653 -19.907 -26.635 1.00 31.19 253 SER A N 1
ATOM 2035 C CA . SER A 1 253 ? -22.719 -19.256 -27.405 1.00 31.19 253 SER A CA 1
ATOM 2036 C C . SER A 1 253 ? -22.264 -17.859 -27.827 1.00 31.19 253 SER A C 1
ATOM 2038 O O . SER A 1 253 ? -22.100 -16.978 -26.983 1.00 31.19 253 SER A O 1
ATOM 2040 N N . GLN A 1 254 ? -22.037 -17.703 -29.132 1.00 30.81 254 GLN A N 1
ATOM 2041 C CA . GLN A 1 254 ? -21.916 -16.428 -29.839 1.00 30.81 254 GLN A CA 1
ATOM 2042 C C . GLN A 1 254 ? -23.275 -15.723 -29.906 1.00 30.81 254 GLN A C 1
ATOM 2044 O O . GLN A 1 254 ? -24.296 -16.380 -30.102 1.00 30.81 254 GLN A O 1
ATOM 2049 N N . THR A 1 255 ? -23.253 -14.393 -29.867 1.00 33.38 255 THR A N 1
ATOM 2050 C CA . THR A 1 255 ? -24.212 -13.546 -30.586 1.00 33.38 255 THR A CA 1
ATOM 2051 C C . THR A 1 255 ? -23.447 -12.366 -31.174 1.00 33.38 255 THR A C 1
ATOM 2053 O O . THR A 1 255 ? -22.778 -11.640 -30.437 1.00 33.38 255 THR A O 1
ATOM 2056 N N . ASP A 1 256 ? -23.533 -12.250 -32.496 1.00 30.06 256 ASP A N 1
ATOM 2057 C CA . ASP A 1 256 ? -23.051 -11.156 -33.334 1.00 30.06 256 ASP A CA 1
ATOM 2058 C C . ASP A 1 256 ? -24.013 -9.948 -33.322 1.00 30.06 256 ASP A C 1
ATOM 2060 O O . ASP A 1 256 ? -25.169 -10.067 -32.916 1.00 30.06 256 ASP A O 1
ATOM 2064 N N . GLU A 1 257 ? -23.497 -8.837 -33.861 1.00 31.16 257 GLU A N 1
ATOM 2065 C CA . GLU A 1 257 ? -24.186 -7.676 -34.457 1.00 31.16 257 GLU A CA 1
ATOM 2066 C C . GLU A 1 257 ? -24.869 -6.642 -33.541 1.00 31.16 257 GLU A C 1
ATOM 2068 O O . GLU A 1 257 ? -25.957 -6.838 -33.005 1.00 31.16 257 GLU A O 1
ATOM 2073 N N . THR A 1 258 ? -24.292 -5.435 -33.486 1.00 31.22 258 THR A N 1
ATOM 2074 C CA . THR A 1 258 ? -24.832 -4.279 -34.240 1.00 31.22 258 THR A CA 1
ATOM 2075 C C . THR A 1 258 ? -23.834 -3.116 -34.265 1.00 31.22 258 THR A C 1
ATOM 2077 O O . THR A 1 258 ? -23.339 -2.676 -33.228 1.00 31.22 258 THR A O 1
ATOM 2080 N N . ASP A 1 259 ? -23.541 -2.659 -35.483 1.00 29.47 259 ASP A N 1
ATOM 2081 C CA . ASP A 1 259 ? -22.979 -1.348 -35.798 1.00 29.47 259 ASP A CA 1
ATOM 2082 C C . ASP A 1 259 ? -23.921 -0.239 -35.311 1.00 29.47 259 ASP A C 1
ATOM 2084 O O . ASP A 1 259 ? -25.135 -0.364 -35.455 1.00 29.47 259 ASP A O 1
ATOM 2088 N N . ASP A 1 260 ? -23.365 0.864 -34.809 1.00 33.38 260 ASP A N 1
ATOM 2089 C CA . ASP A 1 260 ? -23.871 2.186 -35.181 1.00 33.38 260 ASP A CA 1
ATOM 2090 C C . ASP A 1 260 ? -22.810 3.265 -34.930 1.00 33.38 260 ASP A C 1
ATOM 2092 O O . ASP A 1 260 ? -22.230 3.402 -33.848 1.00 33.38 260 ASP A O 1
ATOM 2096 N N . GLU A 1 261 ? -22.545 4.017 -35.994 1.00 33.66 261 GLU A N 1
ATOM 2097 C CA . GLU A 1 261 ? -21.712 5.208 -36.038 1.00 33.66 261 GLU A CA 1
ATOM 2098 C C . GLU A 1 261 ? -22.234 6.263 -35.052 1.00 33.66 261 GLU A C 1
ATOM 2100 O O . GLU A 1 261 ? -23.433 6.523 -34.959 1.00 33.66 261 GLU A O 1
ATOM 2105 N N . THR A 1 262 ? -21.346 6.962 -34.341 1.00 32.44 262 THR A N 1
ATOM 2106 C CA . THR A 1 262 ? -21.722 8.256 -33.759 1.00 32.44 262 THR A CA 1
ATOM 2107 C C . THR A 1 262 ? -20.627 9.283 -33.973 1.00 32.44 262 THR A C 1
ATOM 2109 O O . THR A 1 262 ? -19.481 9.156 -33.545 1.00 32.44 262 THR A O 1
ATOM 2112 N N . THR A 1 263 ? -21.051 10.292 -34.712 1.00 31.44 263 THR A N 1
ATOM 2113 C CA . THR A 1 263 ? -20.348 11.430 -35.269 1.00 31.44 263 THR A CA 1
ATOM 2114 C C . THR A 1 263 ? -19.786 12.352 -34.190 1.00 31.44 263 THR A C 1
ATOM 2116 O O . THR A 1 263 ? -20.424 12.637 -33.178 1.00 31.44 263 THR A O 1
ATOM 2119 N N . VAL A 1 264 ? -18.588 12.861 -34.465 1.00 34.09 264 VAL A N 1
ATOM 2120 C CA . VAL A 1 264 ? -17.915 13.952 -33.757 1.00 34.09 264 VAL A CA 1
ATOM 2121 C C . VAL A 1 264 ? -18.734 15.239 -33.890 1.00 34.09 264 VAL A C 1
ATOM 2123 O O . VAL A 1 264 ? -19.059 15.643 -35.005 1.00 34.09 264 VAL A O 1
ATOM 2126 N N . LEU A 1 265 ? -19.010 15.914 -32.772 1.00 34.81 265 LEU A N 1
ATOM 2127 C CA . LEU A 1 265 ? -19.418 17.318 -32.758 1.00 34.81 265 LEU A CA 1
ATOM 2128 C C . LEU A 1 265 ? -18.583 18.076 -31.721 1.00 34.81 265 LEU A C 1
ATOM 2130 O O . LEU A 1 265 ? -18.725 17.887 -30.514 1.00 34.81 265 LEU A O 1
ATOM 2134 N N . GLU A 1 266 ? -17.684 18.906 -32.247 1.00 35.56 266 GLU A N 1
ATOM 2135 C CA . GLU A 1 266 ? -17.013 20.002 -31.554 1.00 35.56 266 GLU A CA 1
ATOM 2136 C C . GLU A 1 266 ? -18.048 20.991 -31.010 1.00 35.56 266 GLU A C 1
ATOM 2138 O O . GLU A 1 266 ? -18.949 21.403 -31.738 1.00 35.56 266 GLU A O 1
ATOM 2143 N N . LEU A 1 267 ? -17.866 21.441 -29.770 1.00 35.25 267 LEU A N 1
ATOM 2144 C CA . LEU A 1 267 ? -18.405 22.712 -29.297 1.00 35.25 267 LEU A CA 1
ATOM 2145 C C . LEU A 1 267 ? -17.351 23.376 -28.408 1.00 35.25 267 LEU A C 1
ATOM 2147 O O . LEU A 1 267 ? -17.084 22.949 -27.286 1.00 35.25 267 LEU A O 1
ATOM 2151 N N . LEU A 1 268 ? -16.720 24.386 -29.000 1.00 34.66 268 LEU A N 1
ATOM 2152 C CA . LEU A 1 268 ? -15.972 25.444 -28.340 1.00 34.66 268 LEU A CA 1
ATOM 2153 C C . LEU A 1 268 ? -16.960 26.367 -27.620 1.00 34.66 268 LEU A C 1
ATOM 2155 O O . LEU A 1 268 ? -17.858 26.896 -28.270 1.00 34.66 268 LEU A O 1
ATOM 2159 N N . GLU A 1 269 ? -16.729 26.594 -26.330 1.00 41.41 269 GLU A N 1
ATOM 2160 C CA . GLU A 1 269 ? -16.904 27.876 -25.631 1.00 41.41 269 GLU A CA 1
ATOM 2161 C C . GLU A 1 269 ? -15.951 27.922 -24.429 1.00 41.41 269 GLU A C 1
ATOM 2163 O O . GLU A 1 269 ? -15.861 26.906 -23.699 1.00 41.41 269 GLU A O 1
#

Mean predicted aligned error: 15.0 Å

Foldseek 3Di:
DQAALPDPCNCVLLVPDAQEEAEADAPPVRHDDFQADLVRVLSSLVSVVVSVVSRYHYHHHADADPQDLLHHDGHCNNVVSDQFDKGKFKAAALDPHGDHPPPPVGRIWIKIWGDPHHPDPTDIFTWDQPPVVRDTDGGDHSCNVVLVVLLVVLVVPPKDWLVRSQVVCCVPVVDPDSVVSVVSQVVCDPPQWHWDDDDPIIITHGDDPDPPPDPDDPPDDPDDDDDDDDDDDDDDDDDDDDPDDDDDDDDDDDDDDDDDDDDDDDDDD

Radius of gyration: 28.35 Å; Cα contacts (8 Å, |Δi|>4): 292; chains: 1; bounding box: 55×86×68 Å

pLDDT: mean 77.41, std 23.52, range [27.56, 97.06]

Nearest PDB structures (foldseek):
  2mh2-assembly1_A  TM=8.483E-01  e=3.153E-03  Mus musculus
  1sd4-assembly1_B  TM=8.491E-01  e=8.436E-02  Staphylococcus aureus
  1p6r-assembly1_A  TM=7.460E-01  e=8.436E-02  Bacillus licheniformis
  1okr-assembly1_A  TM=8.195E-01  e=1.361E-01  Staphylococcus aureus
  1sax-assembly1_A  TM=8.660E-01  e=2.626E-01  Staphylococcus aureus subsp. aureus N315

Solvent-accessible surface area (backbone atoms only — not comparable to full-atom values): 17214 Å² total; per-residue (Å²): 128,87,59,33,60,77,43,90,60,31,64,60,66,76,74,50,69,75,65,37,78,46,76,40,88,32,58,74,74,40,43,87,69,55,53,66,40,48,68,51,36,43,55,49,52,48,52,52,46,56,44,38,76,64,46,34,46,78,47,74,40,73,70,50,41,95,92,34,83,86,41,84,58,60,27,68,43,58,63,76,73,42,68,66,36,72,40,72,46,57,16,32,58,65,48,91,48,72,49,60,95,84,60,81,88,58,73,61,30,31,44,37,28,56,65,86,42,57,86,62,83,85,50,74,50,39,28,36,74,42,78,89,78,73,41,77,44,82,41,77,56,54,56,48,68,57,52,52,52,53,34,51,52,25,64,75,71,38,72,32,38,64,70,56,46,47,53,50,40,30,70,78,69,64,51,80,51,68,68,58,53,52,50,51,51,62,70,32,46,85,76,46,21,43,78,45,76,61,86,98,41,53,32,38,32,49,50,69,86,67,74,78,90,76,85,70,80,90,83,71,76,79,80,74,84,78,81,88,76,89,81,90,84,89,79,91,78,90,80,89,80,86,79,89,83,88,87,86,82,85,83,88,83,87,82,83,89,80,89,78,90,80,81,91,77,89,79,93,131

Secondary structure (DSSP, 8-state):
-PPPTTSGGGGGGGGSPTT-EEEEE-TTTT--S-TT-HHHHHHHHHHHHHHHHTT-EEEEE-PPBTTBTTS--S-THHHHH-S--EEEEEEETTSSPBPPTT-TTS-EEEEEEESS--SS---EEEEEEETTTTEEEEPPPTTHHHHHHHHHHHHHH-SEEHHHHHHHHHHHS----HHHHHHHHHHHBTTTEEEEEETTEEEEEE------S----S------------------------------PPP------------------

Sequence (269 aa):
KPPRLDSKDWTLYKNLPPQSVLIIDTLRACQSQDENDSRHMAFIMQRLKELRDSGFTIILLHHTVKSSDRIYKGSTCIFDLSDHVLGLHKVRKGSYQEADDEDDEGDYCYRFGTRDKTRFEPYHLFLEFDSDKKIFVQAQDPDTTTLEAIRELLCEKGPLNQSKIFAVVKEELGIKGKSKVVSLLRKGTNKYWSAEEIGKRVYYSQLSNCPPIYIEDNRTVPEKPVQTEKTVAHSDITQSLDKSQLSNCPGGSQTDETDDETTVLELLE